Protein 1ONU (pdb70)

Solvent-accessible surface area: 1894 Å² total

Secondary structure (DSSP, 8-state):
------------

Structure (mmCIF, N/CA/C/O backbone):
data_1ONU
#
_entry.id   1ONU
#
_cell.length_a   1.000
_cell.length_b   1.000
_cell.length_c   1.000
_cell.angle_alpha   90.00
_cell.angle_beta   90.00
_cell.angle_gamma   90.00
#
_symmetry.space_group_name_H-M   'P 1'
#
loop_
_atom_site.group_PDB
_atom_site.id
_atom_site.type_symbol
_atom_site.label_atom_id
_atom_site.label_alt_id
_atom_site.label_comp_id
_atom_site.label_asym_id
_atom_site.label_entity_id
_atom_site.label_seq_id
_atom_site.pdbx_PDB_ins_code
_atom_site.Cartn_x
_atom_site.Cartn_y
_atom_site.Cartn_z
_atom_site.occupancy
_atom_site.B_iso_or_equiv
_atom_site.auth_seq_id
_atom_site.auth_comp_id
_atom_site.auth_asym_id
_atom_site.auth_atom_id
_atom_site.pdbx_PDB_model_num
ATOM 1 N N . GLY A 1 1 ? -5.415 12.373 -3.854 1.00 0.00 1 GLY A N 1
ATOM 2 C CA . GLY A 1 1 ? -4.341 11.712 -3.080 1.00 0.00 1 GLY A CA 1
ATOM 3 C C . GLY A 1 1 ? -4.911 10.949 -1.930 1.00 0.00 1 GLY A C 1
ATOM 4 O O . GLY A 1 1 ? -4.341 9.955 -1.530 1.00 0.00 1 GLY A O 1
ATOM 10 N N . GLU A 1 2 ? -6.023 11.421 -1.422 1.00 0.00 2 GLU A N 1
ATOM 11 C CA . GLU A 1 2 ? -6.707 10.759 -0.263 1.00 0.00 2 GLU A CA 1
ATOM 12 C C . GLU A 1 2 ? -7.011 9.276 -0.526 1.00 0.00 2 GLU A C 1
ATOM 13 O O . GLU A 1 2 ? -6.875 8.450 0.355 1.00 0.00 2 GLU A O 1
ATOM 59 N N . LEU A 1 5 ? -3.814 7.584 -0.319 1.00 0.00 5 LEU A N 1
ATOM 60 C CA . LEU A 1 5 ? -3.136 7.828 0.988 1.00 0.00 5 LEU A CA 1
ATOM 61 C C . LEU A 1 5 ? -3.459 6.767 2.046 1.00 0.00 5 LEU A C 1
ATOM 62 O O . LEU A 1 5 ? -2.612 5.964 2.393 1.00 0.00 5 LEU A O 1
ATOM 78 N N . GLN A 1 6 ? -4.678 6.797 2.518 1.00 0.00 6 GLN A N 1
ATOM 79 C CA . GLN A 1 6 ? -5.129 5.822 3.566 1.00 0.00 6 GLN A CA 1
ATOM 80 C C . GLN A 1 6 ? -5.827 4.641 2.907 1.00 0.00 6 GLN A C 1
ATOM 81 O O . GLN A 1 6 ? -5.631 3.499 3.271 1.00 0.00 6 GLN A O 1
ATOM 112 N N . ASN A 1 8 ? -5.323 3.490 0.075 1.00 0.00 8 ASN A N 1
ATOM 113 C CA . ASN A 1 8 ? -4.351 2.610 -0.648 1.00 0.00 8 ASN A CA 1
ATOM 114 C C . ASN A 1 8 ? -3.879 1.519 0.318 1.00 0.00 8 ASN A C 1
ATOM 115 O O . ASN A 1 8 ? -3.561 0.420 -0.090 1.00 0.00 8 ASN A O 1
ATOM 126 N N . GLN A 1 9 ? -3.850 1.867 1.581 1.00 0.00 9 GLN A N 1
ATOM 127 C CA . GLN A 1 9 ? -3.409 0.900 2.626 1.00 0.00 9 GLN A CA 1
ATOM 128 C C . GLN A 1 9 ? -4.425 -0.237 2.809 1.00 0.00 9 GLN A C 1
ATOM 129 O O . GLN A 1 9 ? -4.123 -1.224 3.449 1.00 0.00 9 GLN A O 1
ATOM 160 N N . LEU A 1 11 ? -6.441 -1.519 0.014 1.00 0.00 11 LEU A N 1
ATOM 161 C CA . LEU A 1 11 ? -6.287 -2.375 -1.200 1.00 0.00 11 LEU A CA 1
ATOM 162 C C . LEU A 1 11 ? -4.897 -3.032 -1.259 1.00 0.00 11 LEU A C 1
ATOM 163 O O . LEU A 1 11 ? -4.734 -4.038 -1.920 1.00 0.00 11 LEU A O 1
ATOM 179 N N . ILE A 1 12 ? -3.927 -2.467 -0.576 1.00 0.00 12 ILE A N 1
ATOM 180 C CA . ILE A 1 12 ? -2.560 -3.081 -0.605 1.00 0.00 12 ILE A CA 1
ATOM 181 C C . ILE A 1 12 ? -2.503 -4.218 0.434 1.00 0.00 12 ILE A C 1
ATOM 182 O O . ILE A 1 12 ? -1.611 -5.042 0.398 1.00 0.00 12 ILE A O 1
ATOM 198 N N . ARG A 1 13 ? -3.462 -4.220 1.328 1.00 0.00 13 ARG A N 1
ATOM 199 C CA . ARG A 1 13 ? -3.531 -5.268 2.393 1.00 0.00 13 ARG A CA 1
ATOM 200 C C . ARG A 1 13 ? -4.456 -6.410 1.963 1.00 0.00 13 ARG A C 1
ATOM 201 O O . ARG A 1 13 ? -4.163 -7.575 2.151 1.00 0.00 13 ARG A O 1
ATOM 239 N N . LYS A 1 15 ? -6.311 -6.308 -1.419 1.00 0.00 15 LYS A N 1
ATOM 240 C CA . LYS A 1 15 ? -6.149 -6.553 -2.892 1.00 0.00 15 LYS A CA 1
ATOM 241 C C . LYS A 1 15 ? -4.666 -6.824 -3.232 1.00 0.00 15 LYS A C 1
ATOM 242 O O . LYS A 1 15 ? -4.165 -6.414 -4.260 1.00 0.00 15 LYS A O 1
ATOM 261 N N . SER A 1 16 ? -4.013 -7.523 -2.337 1.00 0.00 16 SER A N 1
ATOM 262 C CA . SER A 1 16 ? -2.570 -7.879 -2.504 1.00 0.00 16 SER A CA 1
ATOM 263 C C . SER A 1 16 ? -2.261 -9.123 -1.661 1.00 0.00 16 SER A C 1
ATOM 264 O O . SER A 1 16 ? -1.393 -9.903 -2.007 1.00 0.00 16 SER A O 1
ATOM 272 N N . ASN A 1 17 ? -2.988 -9.258 -0.575 1.00 0.00 17 ASN A N 1
ATOM 273 C CA . ASN A 1 17 ? -2.834 -10.409 0.374 1.00 0.00 17 ASN A CA 1
ATOM 274 C C . ASN A 1 17 ? -1.445 -10.407 1.034 1.00 0.00 17 ASN A C 1
ATOM 275 O O . ASN A 1 17 ? -0.438 -10.706 0.425 1.00 0.00 17 ASN A O 1
ATOM 289 N N . GLY A 1 1 ? 1.432 11.701 0.963 1.00 0.00 1 GLY A N 2
ATOM 290 C CA . GLY A 1 1 ? 1.903 10.660 1.908 1.00 0.00 1 GLY A CA 2
ATOM 291 C C . GLY A 1 1 ? 0.899 9.560 2.018 1.00 0.00 1 GLY A C 2
ATOM 292 O O . GLY A 1 1 ? 0.158 9.318 1.086 1.00 0.00 1 GLY A O 2
ATOM 298 N N . GLU A 1 2 ? 0.889 8.910 3.156 1.00 0.00 2 GLU A N 2
ATOM 299 C CA . GLU A 1 2 ? -0.068 7.782 3.399 1.00 0.00 2 GLU A CA 2
ATOM 300 C C . GLU A 1 2 ? -1.336 8.261 4.124 1.00 0.00 2 GLU A C 2
ATOM 301 O O . GLU A 1 2 ? -2.358 7.606 4.070 1.00 0.00 2 GLU A O 2
ATOM 347 N N . LEU A 1 5 ? -3.371 8.661 1.394 1.00 0.00 5 LEU A N 2
ATOM 348 C CA . LEU A 1 5 ? -3.430 7.362 0.653 1.00 0.00 5 LEU A CA 2
ATOM 349 C C . LEU A 1 5 ? -3.786 6.230 1.630 1.00 0.00 5 LEU A C 2
ATOM 350 O O . LEU A 1 5 ? -3.457 5.081 1.406 1.00 0.00 5 LEU A O 2
ATOM 366 N N . GLN A 1 6 ? -4.453 6.599 2.694 1.00 0.00 6 GLN A N 2
ATOM 367 C CA . GLN A 1 6 ? -4.876 5.611 3.739 1.00 0.00 6 GLN A CA 2
ATOM 368 C C . GLN A 1 6 ? -5.887 4.615 3.148 1.00 0.00 6 GLN A C 2
ATOM 369 O O . GLN A 1 6 ? -6.083 3.527 3.655 1.00 0.00 6 GLN A O 2
ATOM 400 N N . ASN A 1 8 ? -5.632 3.739 -0.057 1.00 0.00 8 ASN A N 2
ATOM 401 C CA . ASN A 1 8 ? -4.738 2.910 -0.921 1.00 0.00 8 ASN A CA 2
ATOM 402 C C . ASN A 1 8 ? -4.032 1.874 -0.027 1.00 0.00 8 ASN A C 2
ATOM 403 O O . ASN A 1 8 ? -3.671 0.801 -0.472 1.00 0.00 8 ASN A O 2
ATOM 414 N N . GLN A 1 9 ? -3.870 2.251 1.218 1.00 0.00 9 GLN A N 2
ATOM 415 C CA . GLN A 1 9 ? -3.204 1.378 2.233 1.00 0.00 9 GLN A CA 2
ATOM 416 C C . GLN A 1 9 ? -4.078 0.161 2.579 1.00 0.00 9 GLN A C 2
ATOM 417 O O . GLN A 1 9 ? -3.629 -0.756 3.241 1.00 0.00 9 GLN A O 2
ATOM 448 N N . LEU A 1 11 ? -5.951 -1.244 0.012 1.00 0.00 11 LEU A N 2
ATOM 449 C CA . LEU A 1 11 ? -5.818 -2.021 -1.254 1.00 0.00 11 LEU A CA 2
ATOM 450 C C . LEU A 1 11 ? -4.647 -3.008 -1.162 1.00 0.00 11 LEU A C 2
ATOM 451 O O . LEU A 1 11 ? -4.742 -4.117 -1.654 1.00 0.00 11 LEU A O 2
ATOM 467 N N . ILE A 1 12 ? -3.583 -2.577 -0.531 1.00 0.00 12 ILE A N 2
ATOM 468 C CA . ILE A 1 12 ? -2.391 -3.473 -0.390 1.00 0.00 12 ILE A CA 2
ATOM 469 C C . ILE A 1 12 ? -2.711 -4.613 0.597 1.00 0.00 12 ILE A C 2
ATOM 470 O O . ILE A 1 12 ? -2.166 -5.695 0.486 1.00 0.00 12 ILE A O 2
ATOM 486 N N . ARG A 1 13 ? -3.590 -4.333 1.528 1.00 0.00 13 ARG A N 2
ATOM 487 C CA . ARG A 1 13 ? -3.984 -5.359 2.544 1.00 0.00 13 ARG A CA 2
ATOM 488 C C . ARG A 1 13 ? -4.900 -6.432 1.928 1.00 0.00 13 ARG A C 2
ATOM 489 O O . ARG A 1 13 ? -5.028 -7.510 2.479 1.00 0.00 13 ARG A O 2
ATOM 527 N N . LYS A 1 15 ? -4.393 -8.307 -0.356 1.00 0.00 15 LYS A N 2
ATOM 528 C CA . LYS A 1 15 ? -3.568 -9.512 -0.683 1.00 0.00 15 LYS A CA 2
ATOM 529 C C . LYS A 1 15 ? -3.706 -10.468 0.513 1.00 0.00 15 LYS A C 2
ATOM 530 O O . LYS A 1 15 ? -3.853 -11.664 0.353 1.00 0.00 15 LYS A O 2
ATOM 549 N N . SER A 1 16 ? -3.651 -9.869 1.678 1.00 0.00 16 SER A N 2
ATOM 550 C CA . SER A 1 16 ? -3.770 -10.613 2.967 1.00 0.00 16 SER A CA 2
ATOM 551 C C . SER A 1 16 ? -5.240 -10.526 3.430 1.00 0.00 16 SER A C 2
ATOM 552 O O . SER A 1 16 ? -5.531 -10.333 4.597 1.00 0.00 16 SER A O 2
ATOM 560 N N . ASN A 1 17 ? -6.125 -10.672 2.475 1.00 0.00 17 ASN A N 2
ATOM 561 C CA . ASN A 1 17 ? -7.595 -10.615 2.751 1.00 0.00 17 ASN A CA 2
ATOM 562 C C . ASN A 1 17 ? -8.329 -11.600 1.831 1.00 0.00 17 ASN A C 2
ATOM 563 O O . ASN A 1 17 ? -9.350 -12.162 2.177 1.00 0.00 17 ASN A O 2
ATOM 577 N N . GLY A 1 1 ? 0.275 12.329 0.035 1.00 0.00 1 GLY A N 3
ATOM 578 C CA . GLY A 1 1 ? 0.653 12.293 1.464 1.00 0.00 1 GLY A CA 3
ATOM 579 C C . GLY A 1 1 ? 0.303 10.961 2.030 1.00 0.00 1 GLY A C 3
ATOM 580 O O . GLY A 1 1 ? -0.620 10.332 1.552 1.00 0.00 1 GLY A O 3
ATOM 586 N N . GLU A 1 2 ? 1.034 10.545 3.035 1.00 0.00 2 GLU A N 3
ATOM 587 C CA . GLU A 1 2 ? 0.764 9.217 3.681 1.00 0.00 2 GLU A CA 3
ATOM 588 C C . GLU A 1 2 ? -0.638 9.200 4.300 1.00 0.00 2 GLU A C 3
ATOM 589 O O . GLU A 1 2 ? -1.213 8.150 4.497 1.00 0.00 2 GLU A O 3
ATOM 635 N N . LEU A 1 5 ? -2.813 8.501 1.343 1.00 0.00 5 LEU A N 3
ATOM 636 C CA . LEU A 1 5 ? -2.501 7.098 0.940 1.00 0.00 5 LEU A CA 3
ATOM 637 C C . LEU A 1 5 ? -3.213 6.068 1.834 1.00 0.00 5 LEU A C 3
ATOM 638 O O . LEU A 1 5 ? -3.239 4.893 1.525 1.00 0.00 5 LEU A O 3
ATOM 654 N N . GLN A 1 6 ? -3.773 6.543 2.920 1.00 0.00 6 GLN A N 3
ATOM 655 C CA . GLN A 1 6 ? -4.498 5.629 3.858 1.00 0.00 6 GLN A CA 3
ATOM 656 C C . GLN A 1 6 ? -5.775 5.092 3.190 1.00 0.00 6 GLN A C 3
ATOM 657 O O . GLN A 1 6 ? -6.376 4.164 3.693 1.00 0.00 6 GLN A O 3
ATOM 688 N N . ASN A 1 8 ? -5.845 3.970 0.000 1.00 0.00 8 ASN A N 3
ATOM 689 C CA . ASN A 1 8 ? -5.394 2.847 -0.882 1.00 0.00 8 ASN A CA 3
ATOM 690 C C . ASN A 1 8 ? -4.757 1.734 -0.037 1.00 0.00 8 ASN A C 3
ATOM 691 O O . ASN A 1 8 ? -4.515 0.650 -0.528 1.00 0.00 8 ASN A O 3
ATOM 702 N N . GLN A 1 9 ? -4.513 2.052 1.210 1.00 0.00 9 GLN A N 3
ATOM 703 C CA . GLN A 1 9 ? -3.893 1.095 2.174 1.00 0.00 9 GLN A CA 3
ATOM 704 C C . GLN A 1 9 ? -4.634 -0.245 2.173 1.00 0.00 9 GLN A C 3
ATOM 705 O O . GLN A 1 9 ? -4.029 -1.293 2.294 1.00 0.00 9 GLN A O 3
ATOM 736 N N . LEU A 1 11 ? -6.189 -1.716 -0.285 1.00 0.00 11 LEU A N 3
ATOM 737 C CA . LEU A 1 11 ? -5.832 -2.540 -1.480 1.00 0.00 11 LEU A CA 3
ATOM 738 C C . LEU A 1 11 ? -4.487 -3.259 -1.258 1.00 0.00 11 LEU A C 3
ATOM 739 O O . LEU A 1 11 ? -4.250 -4.308 -1.828 1.00 0.00 11 LEU A O 3
ATOM 755 N N . ILE A 1 12 ? -3.653 -2.676 -0.431 1.00 0.00 12 ILE A N 3
ATOM 756 C CA . ILE A 1 12 ? -2.315 -3.281 -0.137 1.00 0.00 12 ILE A CA 3
ATOM 757 C C . ILE A 1 12 ? -2.484 -4.502 0.777 1.00 0.00 12 ILE A C 3
ATOM 758 O O . ILE A 1 12 ? -1.937 -5.554 0.508 1.00 0.00 12 ILE A O 3
ATOM 774 N N . ARG A 1 13 ? -3.241 -4.318 1.830 1.00 0.00 13 ARG A N 3
ATOM 775 C CA . ARG A 1 13 ? -3.480 -5.438 2.797 1.00 0.00 13 ARG A CA 3
ATOM 776 C C . ARG A 1 13 ? -4.436 -6.486 2.201 1.00 0.00 13 ARG A C 3
ATOM 777 O O . ARG A 1 13 ? -4.476 -7.614 2.654 1.00 0.00 13 ARG A O 3
ATOM 815 N N . LYS A 1 15 ? -4.188 -7.896 -0.540 1.00 0.00 15 LYS A N 3
ATOM 816 C CA . LYS A 1 15 ? -3.357 -8.946 -1.199 1.00 0.00 15 LYS A CA 3
ATOM 817 C C . LYS A 1 15 ? -2.896 -9.958 -0.137 1.00 0.00 15 LYS A C 3
ATOM 818 O O . LYS A 1 15 ? -3.492 -11.009 0.003 1.00 0.00 15 LYS A O 3
ATOM 837 N N . SER A 1 16 ? -1.852 -9.603 0.577 1.00 0.00 16 SER A N 3
ATOM 838 C CA . SER A 1 16 ? -1.280 -10.479 1.653 1.00 0.00 16 SER A CA 3
ATOM 839 C C . SER A 1 16 ? -0.997 -11.919 1.165 1.00 0.00 16 SER A C 3
ATOM 840 O O . SER A 1 16 ? -0.892 -12.832 1.962 1.00 0.00 16 SER A O 3
ATOM 848 N N . ASN A 1 17 ? -0.881 -12.061 -0.135 1.00 0.00 17 ASN A N 3
ATOM 849 C CA . ASN A 1 17 ? -0.608 -13.384 -0.788 1.00 0.00 17 ASN A CA 3
ATOM 850 C C . ASN A 1 17 ? -1.664 -14.438 -0.403 1.00 0.00 17 ASN A C 3
ATOM 851 O O . ASN A 1 17 ? -2.691 -14.569 -1.037 1.00 0.00 17 ASN A O 3
ATOM 865 N N . GLY A 1 1 ? -0.213 10.953 -3.062 1.00 0.00 1 GLY A N 4
ATOM 866 C CA . GLY A 1 1 ? -0.327 11.972 -1.995 1.00 0.00 1 GLY A CA 4
ATOM 867 C C . GLY A 1 1 ? -0.481 11.316 -0.661 1.00 0.00 1 GLY A C 4
ATOM 868 O O . GLY A 1 1 ? -0.445 10.105 -0.563 1.00 0.00 1 GLY A O 4
ATOM 874 N N . GLU A 1 2 ? -0.645 12.124 0.356 1.00 0.00 2 GLU A N 4
ATOM 875 C CA . GLU A 1 2 ? -0.813 11.585 1.745 1.00 0.00 2 GLU A CA 4
ATOM 876 C C . GLU A 1 2 ? -2.305 11.469 2.095 1.00 0.00 2 GLU A C 4
ATOM 877 O O . GLU A 1 2 ? -2.676 10.892 3.099 1.00 0.00 2 GLU A O 4
ATOM 923 N N . LEU A 1 5 ? -3.586 7.952 0.888 1.00 0.00 5 LEU A N 4
ATOM 924 C CA . LEU A 1 5 ? -2.641 6.907 1.394 1.00 0.00 5 LEU A CA 4
ATOM 925 C C . LEU A 1 5 ? -3.405 5.847 2.204 1.00 0.00 5 LEU A C 4
ATOM 926 O O . LEU A 1 5 ? -3.031 4.689 2.205 1.00 0.00 5 LEU A O 4
ATOM 942 N N . GLN A 1 6 ? -4.451 6.284 2.863 1.00 0.00 6 GLN A N 4
ATOM 943 C CA . GLN A 1 6 ? -5.278 5.346 3.688 1.00 0.00 6 GLN A CA 4
ATOM 944 C C . GLN A 1 6 ? -6.077 4.427 2.752 1.00 0.00 6 GLN A C 4
ATOM 945 O O . GLN A 1 6 ? -6.126 3.228 2.941 1.00 0.00 6 GLN A O 4
ATOM 976 N N . ASN A 1 8 ? -5.380 3.644 -0.191 1.00 0.00 8 ASN A N 4
ATOM 977 C CA . ASN A 1 8 ? -4.410 2.765 -0.906 1.00 0.00 8 ASN A CA 4
ATOM 978 C C . ASN A 1 8 ? -3.866 1.681 0.021 1.00 0.00 8 ASN A C 4
ATOM 979 O O . ASN A 1 8 ? -3.611 0.579 -0.419 1.00 0.00 8 ASN A O 4
ATOM 990 N N . GLN A 1 9 ? -3.707 2.028 1.274 1.00 0.00 9 GLN A N 4
ATOM 991 C CA . GLN A 1 9 ? -3.176 1.053 2.275 1.00 0.00 9 GLN A CA 4
ATOM 992 C C . GLN A 1 9 ? -4.119 -0.142 2.411 1.00 0.00 9 GLN A C 4
ATOM 993 O O . GLN A 1 9 ? -3.690 -1.277 2.341 1.00 0.00 9 GLN A O 4
ATOM 1024 N N . LEU A 1 11 ? -6.254 -1.121 0.342 1.00 0.00 11 LEU A N 4
ATOM 1025 C CA . LEU A 1 11 ? -6.368 -1.864 -0.947 1.00 0.00 11 LEU A CA 4
ATOM 1026 C C . LEU A 1 11 ? -5.162 -2.815 -1.029 1.00 0.00 11 LEU A C 4
ATOM 1027 O O . LEU A 1 11 ? -5.302 -3.957 -1.420 1.00 0.00 11 LEU A O 4
ATOM 1043 N N . ILE A 1 12 ? -4.017 -2.304 -0.645 1.00 0.00 12 ILE A N 4
ATOM 1044 C CA . ILE A 1 12 ? -2.754 -3.107 -0.669 1.00 0.00 12 ILE A CA 4
ATOM 1045 C C . ILE A 1 12 ? -2.841 -4.210 0.401 1.00 0.00 12 ILE A C 4
ATOM 1046 O O . ILE A 1 12 ? -2.224 -5.248 0.265 1.00 0.00 12 ILE A O 4
ATOM 1062 N N . ARG A 1 13 ? -3.606 -3.941 1.427 1.00 0.00 13 ARG A N 4
ATOM 1063 C CA . ARG A 1 13 ? -3.790 -4.911 2.549 1.00 0.00 13 ARG A CA 4
ATOM 1064 C C . ARG A 1 13 ? -4.527 -6.170 2.069 1.00 0.00 13 ARG A C 4
ATOM 1065 O O . ARG A 1 13 ? -4.208 -7.268 2.480 1.00 0.00 13 ARG A O 4
ATOM 1103 N N . LYS A 1 15 ? -5.214 -7.157 -1.491 1.00 0.00 15 LYS A N 4
ATOM 1104 C CA . LYS A 1 15 ? -4.477 -7.798 -2.628 1.00 0.00 15 LYS A CA 4
ATOM 1105 C C . LYS A 1 15 ? -2.994 -8.071 -2.310 1.00 0.00 15 LYS A C 4
ATOM 1106 O O . LYS A 1 15 ? -2.304 -8.660 -3.119 1.00 0.00 15 LYS A O 4
ATOM 1125 N N . SER A 1 16 ? -2.564 -7.636 -1.148 1.00 0.00 16 SER A N 4
ATOM 1126 C CA . SER A 1 16 ? -1.144 -7.828 -0.703 1.00 0.00 16 SER A CA 4
ATOM 1127 C C . SER A 1 16 ? -0.158 -7.238 -1.734 1.00 0.00 16 SER A C 4
ATOM 1128 O O . SER A 1 16 ? 0.109 -6.052 -1.703 1.00 0.00 16 SER A O 4
ATOM 1136 N N . ASN A 1 17 ? 0.345 -8.071 -2.614 1.00 0.00 17 ASN A N 4
ATOM 1137 C CA . ASN A 1 17 ? 1.310 -7.612 -3.661 1.00 0.00 17 ASN A CA 4
ATOM 1138 C C . ASN A 1 17 ? 0.557 -7.012 -4.856 1.00 0.00 17 ASN A C 4
ATOM 1139 O O . ASN A 1 17 ? 0.905 -5.971 -5.375 1.00 0.00 17 ASN A O 4
ATOM 1153 N N . GLY A 1 1 ? 2.397 8.232 -2.988 1.00 0.00 1 GLY A N 5
ATOM 1154 C CA . GLY A 1 1 ? 2.912 8.837 -1.737 1.00 0.00 1 GLY A CA 5
ATOM 1155 C C . GLY A 1 1 ? 2.260 8.199 -0.552 1.00 0.00 1 GLY A C 5
ATOM 1156 O O . GLY A 1 1 ? 1.260 7.523 -0.691 1.00 0.00 1 GLY A O 5
ATOM 1162 N N . GLU A 1 2 ? 2.835 8.427 0.603 1.00 0.00 2 GLU A N 5
ATOM 1163 C CA . GLU A 1 2 ? 2.278 7.845 1.865 1.00 0.00 2 GLU A CA 5
ATOM 1164 C C . GLU A 1 2 ? 1.094 8.665 2.404 1.00 0.00 2 GLU A C 5
ATOM 1165 O O . GLU A 1 2 ? 0.253 8.154 3.118 1.00 0.00 2 GLU A O 5
ATOM 1211 N N . LEU A 1 5 ? -1.801 7.149 1.008 1.00 0.00 5 LEU A N 5
ATOM 1212 C CA . LEU A 1 5 ? -1.847 5.659 1.143 1.00 0.00 5 LEU A CA 5
ATOM 1213 C C . LEU A 1 5 ? -3.044 5.204 1.977 1.00 0.00 5 LEU A C 5
ATOM 1214 O O . LEU A 1 5 ? -3.451 4.070 1.859 1.00 0.00 5 LEU A O 5
ATOM 1230 N N . GLN A 1 6 ? -3.568 6.091 2.787 1.00 0.00 6 GLN A N 5
ATOM 1231 C CA . GLN A 1 6 ? -4.742 5.750 3.657 1.00 0.00 6 GLN A CA 5
ATOM 1232 C C . GLN A 1 6 ? -5.894 5.105 2.879 1.00 0.00 6 GLN A C 5
ATOM 1233 O O . GLN A 1 6 ? -6.403 4.072 3.272 1.00 0.00 6 GLN A O 5
ATOM 1264 N N . ASN A 1 8 ? -5.625 3.897 -0.064 1.00 0.00 8 ASN A N 5
ATOM 1265 C CA . ASN A 1 8 ? -5.019 2.735 -0.789 1.00 0.00 8 ASN A CA 5
ATOM 1266 C C . ASN A 1 8 ? -4.538 1.668 0.211 1.00 0.00 8 ASN A C 5
ATOM 1267 O O . ASN A 1 8 ? -4.022 0.643 -0.190 1.00 0.00 8 ASN A O 5
ATOM 1278 N N . GLN A 1 9 ? -4.721 1.931 1.481 1.00 0.00 9 GLN A N 5
ATOM 1279 C CA . GLN A 1 9 ? -4.285 0.959 2.523 1.00 0.00 9 GLN A CA 5
ATOM 1280 C C . GLN A 1 9 ? -5.120 -0.315 2.523 1.00 0.00 9 GLN A C 5
ATOM 1281 O O . GLN A 1 9 ? -4.600 -1.389 2.742 1.00 0.00 9 GLN A O 5
ATOM 1312 N N . LEU A 1 11 ? -6.871 -1.668 -0.092 1.00 0.00 11 LEU A N 5
ATOM 1313 C CA . LEU A 1 11 ? -6.566 -2.455 -1.324 1.00 0.00 11 LEU A CA 5
ATOM 1314 C C . LEU A 1 11 ? -5.119 -2.971 -1.364 1.00 0.00 11 LEU A C 5
ATOM 1315 O O . LEU A 1 11 ? -4.860 -3.931 -2.062 1.00 0.00 11 LEU A O 5
ATOM 1331 N N . ILE A 1 12 ? -4.215 -2.354 -0.635 1.00 0.00 12 ILE A N 5
ATOM 1332 C CA . ILE A 1 12 ? -2.796 -2.842 -0.661 1.00 0.00 12 ILE A CA 5
ATOM 1333 C C . ILE A 1 12 ? -2.544 -3.894 0.426 1.00 0.00 12 ILE A C 5
ATOM 1334 O O . ILE A 1 12 ? -1.717 -4.768 0.242 1.00 0.00 12 ILE A O 5
ATOM 1350 N N . ARG A 1 13 ? -3.258 -3.788 1.522 1.00 0.00 13 ARG A N 5
ATOM 1351 C CA . ARG A 1 13 ? -3.062 -4.783 2.625 1.00 0.00 13 ARG A CA 5
ATOM 1352 C C . ARG A 1 13 ? -3.811 -6.068 2.241 1.00 0.00 13 ARG A C 5
ATOM 1353 O O . ARG A 1 13 ? -3.389 -7.156 2.584 1.00 0.00 13 ARG A O 5
ATOM 1391 N N . LYS A 1 15 ? -4.729 -6.876 -1.115 1.00 0.00 15 LYS A N 5
ATOM 1392 C CA . LYS A 1 15 ? -4.168 -7.409 -2.401 1.00 0.00 15 LYS A CA 5
ATOM 1393 C C . LYS A 1 15 ? -2.653 -7.657 -2.286 1.00 0.00 15 LYS A C 5
ATOM 1394 O O . LYS A 1 15 ? -1.894 -7.371 -3.193 1.00 0.00 15 LYS A O 5
ATOM 1413 N N . SER A 1 16 ? -2.262 -8.192 -1.157 1.00 0.00 16 SER A N 5
ATOM 1414 C CA . SER A 1 16 ? -0.819 -8.493 -0.902 1.00 0.00 16 SER A CA 5
ATOM 1415 C C . SER A 1 16 ? -0.543 -9.982 -1.170 1.00 0.00 16 SER A C 5
ATOM 1416 O O . SER A 1 16 ? -0.127 -10.714 -0.292 1.00 0.00 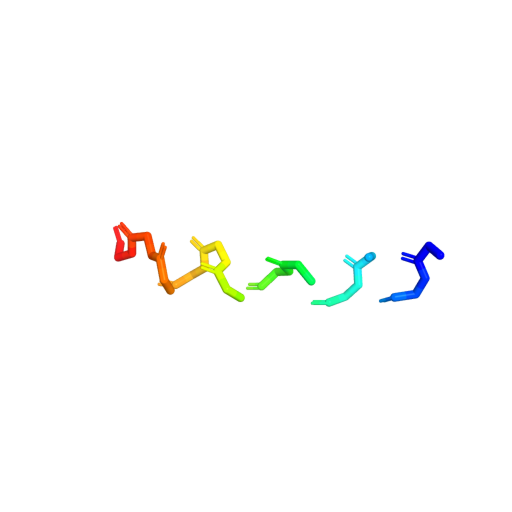16 SER A O 5
ATOM 1424 N N . ASN A 1 17 ? -0.789 -10.382 -2.397 1.00 0.00 17 ASN A N 5
ATOM 1425 C CA . ASN A 1 17 ? -0.572 -11.804 -2.823 1.00 0.00 17 ASN A CA 5
ATOM 1426 C C . ASN A 1 17 ? -1.292 -12.784 -1.872 1.00 0.00 17 ASN A C 5
ATOM 1427 O O . ASN A 1 17 ? -0.792 -13.831 -1.514 1.00 0.00 17 ASN A O 5
ATOM 1441 N N . GLY A 1 1 ? -2.195 10.171 -4.367 1.00 0.00 1 GLY A N 6
ATOM 1442 C CA . GLY A 1 1 ? -1.436 11.186 -3.600 1.00 0.00 1 GLY A CA 6
ATOM 1443 C C . GLY A 1 1 ? -1.397 10.829 -2.149 1.00 0.00 1 GLY A C 6
ATOM 1444 O O . GLY A 1 1 ? -1.642 9.692 -1.794 1.00 0.00 1 GLY A O 6
ATOM 1450 N N . GLU A 1 2 ? -1.089 11.809 -1.332 1.00 0.00 2 GLU A N 6
ATOM 1451 C CA . GLU A 1 2 ? -1.015 11.588 0.152 1.00 0.00 2 GLU A CA 6
ATOM 1452 C C . GLU A 1 2 ? -2.387 11.142 0.669 1.00 0.00 2 GLU A C 6
ATOM 1453 O O . GLU A 1 2 ? -2.494 10.363 1.596 1.00 0.00 2 GLU A O 6
ATOM 1499 N N . LEU A 1 5 ? -2.925 7.686 -0.315 1.00 0.00 5 LEU A N 6
ATOM 1500 C CA . LEU A 1 5 ? -1.903 6.842 0.375 1.00 0.00 5 LEU A CA 6
ATOM 1501 C C . LEU A 1 5 ? -2.542 6.154 1.593 1.00 0.00 5 LEU A C 6
ATOM 1502 O O . LEU A 1 5 ? -2.092 5.110 2.027 1.00 0.00 5 LEU A O 6
ATOM 1518 N N . GLN A 1 6 ? -3.578 6.777 2.098 1.00 0.00 6 GLN A N 6
ATOM 1519 C CA . GLN A 1 6 ? -4.316 6.237 3.280 1.00 0.00 6 GLN A CA 6
ATOM 1520 C C . GLN A 1 6 ? -5.518 5.420 2.784 1.00 0.00 6 GLN A C 6
ATOM 1521 O O . GLN A 1 6 ? -5.892 4.438 3.391 1.00 0.00 6 GLN A O 6
ATOM 1552 N N . ASN A 1 8 ? -5.638 3.700 0.076 1.00 0.00 8 ASN A N 6
ATOM 1553 C CA . ASN A 1 8 ? -5.158 2.423 -0.535 1.00 0.00 8 ASN A CA 6
ATOM 1554 C C . ASN A 1 8 ? -4.679 1.458 0.556 1.00 0.00 8 ASN A C 6
ATOM 1555 O O . ASN A 1 8 ? -4.413 0.308 0.278 1.00 0.00 8 ASN A O 6
ATOM 1566 N N . GLN A 1 9 ? -4.581 1.950 1.766 1.00 0.00 9 GLN A N 6
ATOM 1567 C CA . GLN A 1 9 ? -4.123 1.089 2.902 1.00 0.00 9 GLN A CA 6
ATOM 1568 C C . GLN A 1 9 ? -5.095 -0.084 3.129 1.00 0.00 9 GLN A C 6
ATOM 1569 O O . GLN A 1 9 ? -4.818 -0.992 3.889 1.00 0.00 9 GLN A O 6
ATOM 1600 N N . LEU A 1 11 ? -6.887 -1.539 0.222 1.00 0.00 11 LEU A N 6
ATOM 1601 C CA . LEU A 1 11 ? -6.676 -2.438 -0.952 1.00 0.00 11 LEU A CA 6
ATOM 1602 C C . LEU A 1 11 ? -5.271 -3.048 -0.906 1.00 0.00 11 LEU A C 6
ATOM 1603 O O . LEU A 1 11 ? -5.019 -4.036 -1.572 1.00 0.00 11 LEU A O 6
ATOM 1619 N N . ILE A 1 12 ? -4.398 -2.451 -0.123 1.00 0.00 12 ILE A N 6
ATOM 1620 C CA . ILE A 1 12 ? -3.010 -2.987 -0.021 1.00 0.00 12 ILE A CA 6
ATOM 1621 C C . ILE A 1 12 ? -3.055 -4.268 0.820 1.00 0.00 12 ILE A C 6
ATOM 1622 O O . ILE A 1 12 ? -2.174 -5.093 0.698 1.00 0.00 12 ILE A O 6
ATOM 1638 N N . ARG A 1 13 ? -4.074 -4.390 1.648 1.00 0.00 13 ARG A N 6
ATOM 1639 C CA . ARG A 1 13 ? -4.208 -5.612 2.507 1.00 0.00 13 ARG A CA 6
ATOM 1640 C C . ARG A 1 13 ? -4.249 -6.832 1.574 1.00 0.00 13 ARG A C 6
ATOM 1641 O O . ARG A 1 13 ? -3.512 -7.782 1.748 1.00 0.00 13 ARG A O 6
ATOM 1679 N N . LYS A 1 15 ? -3.377 -6.965 -1.510 1.00 0.00 15 LYS A N 6
ATOM 1680 C CA . LYS A 1 15 ? -2.072 -7.016 -2.240 1.00 0.00 15 LYS A CA 6
ATOM 1681 C C . LYS A 1 15 ? -0.940 -7.473 -1.299 1.00 0.00 15 LYS A C 6
ATOM 1682 O O . LYS A 1 15 ? 0.140 -7.811 -1.745 1.00 0.00 15 LYS A O 6
ATOM 1701 N N . SER A 1 16 ? -1.248 -7.458 -0.024 1.00 0.00 16 SER A N 6
ATOM 1702 C CA . SER A 1 16 ? -0.305 -7.859 1.063 1.00 0.00 16 SER A CA 6
ATOM 1703 C C . SER A 1 16 ? 1.056 -7.138 0.971 1.00 0.00 16 SER A C 6
ATOM 1704 O O . SER A 1 16 ? 1.180 -6.029 1.455 1.00 0.00 16 SER A O 6
ATOM 1712 N N . ASN A 1 17 ? 2.027 -7.770 0.361 1.00 0.00 17 ASN A N 6
ATOM 1713 C CA . ASN A 1 17 ? 3.387 -7.162 0.220 1.00 0.00 17 ASN A CA 6
ATOM 1714 C C . ASN A 1 17 ? 3.420 -6.161 -0.944 1.00 0.00 17 ASN A C 6
ATOM 1715 O O . ASN A 1 17 ? 3.999 -5.097 -0.858 1.00 0.00 17 ASN A O 6
ATOM 1729 N N . GLY A 1 1 ? -0.157 10.385 -5.789 1.00 0.00 1 GLY A N 7
ATOM 1730 C CA . GLY A 1 1 ? -1.425 10.318 -5.030 1.00 0.00 1 GLY A CA 7
ATOM 1731 C C . GLY A 1 1 ? -1.173 9.816 -3.648 1.00 0.00 1 GLY A C 7
ATOM 1732 O O . GLY A 1 1 ? -2.012 9.139 -3.084 1.00 0.00 1 GLY A O 7
ATOM 1738 N N . GLU A 1 2 ? -0.023 10.161 -3.128 1.00 0.00 2 GLU A N 7
ATOM 1739 C CA . GLU A 1 2 ? 0.373 9.734 -1.749 1.00 0.00 2 GLU A CA 7
ATOM 1740 C C . GLU A 1 2 ? -0.586 10.303 -0.685 1.00 0.00 2 GLU A C 7
ATOM 1741 O O . GLU A 1 2 ? -0.629 9.836 0.435 1.00 0.00 2 GLU A O 7
ATOM 1787 N N . LEU A 1 5 ? -2.955 7.742 -0.192 1.00 0.00 5 LEU A N 7
ATOM 1788 C CA . LEU A 1 5 ? -2.337 6.421 0.169 1.00 0.00 5 LEU A CA 7
ATOM 1789 C C . LEU A 1 5 ? -3.082 5.828 1.376 1.00 0.00 5 LEU A C 7
ATOM 1790 O O . LEU A 1 5 ? -3.084 4.629 1.579 1.00 0.00 5 LEU A O 7
ATOM 1806 N N . GLN A 1 6 ? -3.691 6.707 2.137 1.00 0.00 6 GLN A N 7
ATOM 1807 C CA . GLN A 1 6 ? -4.467 6.292 3.348 1.00 0.00 6 GLN A CA 7
ATOM 1808 C C . GLN A 1 6 ? -5.715 5.519 2.886 1.00 0.00 6 GLN A C 7
ATOM 1809 O O . GLN A 1 6 ? -6.125 4.554 3.501 1.00 0.00 6 GLN A O 7
ATOM 1840 N N . ASN A 1 8 ? -5.855 3.988 0.098 1.00 0.00 8 ASN A N 7
ATOM 1841 C CA . ASN A 1 8 ? -5.319 2.770 -0.585 1.00 0.00 8 ASN A CA 7
ATOM 1842 C C . ASN A 1 8 ? -4.603 1.819 0.396 1.00 0.00 8 ASN A C 7
ATOM 1843 O O . ASN A 1 8 ? -4.191 0.742 0.010 1.00 0.00 8 ASN A O 7
ATOM 1854 N N . GLN A 1 9 ? -4.469 2.231 1.632 1.00 0.00 9 GLN A N 7
ATOM 1855 C CA . GLN A 1 9 ? -3.784 1.368 2.649 1.00 0.00 9 GLN A CA 7
ATOM 1856 C C . GLN A 1 9 ? -4.609 0.113 2.978 1.00 0.00 9 GLN A C 7
ATOM 1857 O O . GLN A 1 9 ? -4.123 -0.772 3.655 1.00 0.00 9 GLN A O 7
ATOM 1888 N N . LEU A 1 11 ? -6.313 -1.434 0.394 1.00 0.00 11 LEU A N 7
ATOM 1889 C CA . LEU A 1 11 ? -6.128 -2.216 -0.861 1.00 0.00 11 LEU A CA 7
ATOM 1890 C C . LEU A 1 11 ? -4.917 -3.140 -0.741 1.00 0.00 11 LEU A C 7
ATOM 1891 O O . LEU A 1 11 ? -4.946 -4.239 -1.261 1.00 0.00 11 LEU A O 7
ATOM 1907 N N . ILE A 1 12 ? -3.900 -2.666 -0.060 1.00 0.00 12 ILE A N 7
ATOM 1908 C CA . ILE A 1 12 ? -2.666 -3.494 0.113 1.00 0.00 12 ILE A CA 7
ATOM 1909 C C . ILE A 1 12 ? -2.937 -4.751 0.956 1.00 0.00 12 ILE A C 7
ATOM 1910 O O . ILE A 1 12 ? -2.235 -5.730 0.811 1.00 0.00 12 ILE A O 7
ATOM 1926 N N . ARG A 1 13 ? -3.935 -4.699 1.808 1.00 0.00 13 ARG A N 7
ATOM 1927 C CA . ARG A 1 13 ? -4.278 -5.883 2.667 1.00 0.00 13 ARG A CA 7
ATOM 1928 C C . ARG A 1 13 ? -4.612 -7.063 1.739 1.00 0.00 13 ARG A C 7
ATOM 1929 O O . ARG A 1 13 ? -4.403 -8.217 2.063 1.00 0.00 13 ARG A O 7
ATOM 1967 N N . LYS A 1 15 ? -3.631 -6.775 -1.667 1.00 0.00 15 LYS A N 7
ATOM 1968 C CA . LYS A 1 15 ? -2.459 -6.812 -2.599 1.00 0.00 15 LYS A CA 7
ATOM 1969 C C . LYS A 1 15 ? -1.176 -6.875 -1.747 1.00 0.00 15 LYS A C 7
ATOM 1970 O O . LYS A 1 15 ? -0.195 -6.210 -2.020 1.00 0.00 15 LYS A O 7
ATOM 1989 N N . SER A 1 16 ? -1.242 -7.697 -0.725 1.00 0.00 16 SER A N 7
ATOM 1990 C CA . SER A 1 16 ? -0.083 -7.873 0.203 1.00 0.00 16 SER A CA 7
ATOM 1991 C C . SER A 1 16 ? 0.876 -8.935 -0.347 1.00 0.00 16 SER A C 7
ATOM 1992 O O . SER A 1 16 ? 0.591 -10.116 -0.322 1.00 0.00 16 SER A O 7
ATOM 2000 N N . ASN A 1 17 ? 1.992 -8.460 -0.834 1.00 0.00 17 ASN A N 7
ATOM 2001 C CA . ASN A 1 17 ? 3.037 -9.364 -1.409 1.00 0.00 17 ASN A CA 7
ATOM 2002 C C . ASN A 1 17 ? 3.674 -10.225 -0.306 1.00 0.00 17 ASN A C 7
ATOM 2003 O O . ASN A 1 17 ? 3.709 -9.860 0.854 1.00 0.00 17 ASN A O 7
ATOM 2017 N N . GLY A 1 1 ? -2.769 13.983 -1.263 1.00 0.00 1 GLY A N 8
ATOM 2018 C CA . GLY A 1 1 ? -1.955 13.800 -0.045 1.00 0.00 1 GLY A CA 8
ATOM 2019 C C . GLY A 1 1 ? -2.314 12.548 0.693 1.00 0.00 1 GLY A C 8
ATOM 2020 O O . GLY A 1 1 ? -2.881 11.631 0.129 1.00 0.00 1 GLY A O 8
ATOM 2026 N N . GLU A 1 2 ? -1.965 12.548 1.953 1.00 0.00 2 GLU A N 8
ATOM 2027 C CA . GLU A 1 2 ? -2.225 11.391 2.871 1.00 0.00 2 GLU A CA 8
ATOM 2028 C C . GLU A 1 2 ? -3.678 10.888 2.969 1.00 0.00 2 GLU A C 8
ATOM 2029 O O . GLU A 1 2 ? -3.895 9.729 3.267 1.00 0.00 2 GLU A O 8
ATOM 2075 N N . LEU A 1 5 ? -3.776 8.200 0.680 1.00 0.00 5 LEU A N 8
ATOM 2076 C CA . LEU A 1 5 ? -2.819 7.102 1.020 1.00 0.00 5 LEU A CA 8
ATOM 2077 C C . LEU A 1 5 ? -3.515 6.057 1.899 1.00 0.00 5 LEU A C 8
ATOM 2078 O O . LEU A 1 5 ? -3.346 4.873 1.689 1.00 0.00 5 LEU A O 8
ATOM 2094 N N . GLN A 1 6 ? -4.278 6.538 2.849 1.00 0.00 6 GLN A N 8
ATOM 2095 C CA . GLN A 1 6 ? -5.022 5.639 3.789 1.00 0.00 6 GLN A CA 8
ATOM 2096 C C . GLN A 1 6 ? -5.963 4.703 3.023 1.00 0.00 6 GLN A C 8
ATOM 2097 O O . GLN A 1 6 ? -5.992 3.509 3.257 1.00 0.00 6 GLN A O 8
ATOM 2128 N N . ASN A 1 8 ? -5.806 3.895 -0.087 1.00 0.00 8 ASN A N 8
ATOM 2129 C CA . ASN A 1 8 ? -4.972 2.990 -0.944 1.00 0.00 8 ASN A CA 8
ATOM 2130 C C . ASN A 1 8 ? -4.185 1.970 -0.102 1.00 0.00 8 ASN A C 8
ATOM 2131 O O . ASN A 1 8 ? -3.747 0.957 -0.612 1.00 0.00 8 ASN A O 8
ATOM 2142 N N . GLN A 1 9 ? -4.032 2.271 1.162 1.00 0.00 9 GLN A N 8
ATOM 2143 C CA . GLN A 1 9 ? -3.286 1.366 2.093 1.00 0.00 9 GLN A CA 8
ATOM 2144 C C . GLN A 1 9 ? -4.052 0.060 2.282 1.00 0.00 9 GLN A C 8
ATOM 2145 O O . GLN A 1 9 ? -3.468 -0.992 2.461 1.00 0.00 9 GLN A O 8
ATOM 2176 N N . LEU A 1 11 ? -5.849 -1.399 0.058 1.00 0.00 11 LEU A N 8
ATOM 2177 C CA . LEU A 1 11 ? -5.702 -2.230 -1.175 1.00 0.00 11 LEU A CA 8
ATOM 2178 C C . LEU A 1 11 ? -4.510 -3.180 -1.009 1.00 0.00 11 LEU A C 8
ATOM 2179 O O . LEU A 1 11 ? -4.533 -4.285 -1.515 1.00 0.00 11 LEU A O 8
ATOM 2195 N N . ILE A 1 12 ? -3.507 -2.715 -0.302 1.00 0.00 12 ILE A N 8
ATOM 2196 C CA . ILE A 1 12 ? -2.289 -3.555 -0.069 1.00 0.00 12 ILE A CA 8
ATOM 2197 C C . ILE A 1 12 ? -2.691 -4.753 0.805 1.00 0.00 12 ILE A C 8
ATOM 2198 O O . ILE A 1 12 ? -2.347 -5.884 0.518 1.00 0.00 12 ILE A O 8
ATOM 2214 N N . ARG A 1 13 ? -3.421 -4.438 1.845 1.00 0.00 13 ARG A N 8
ATOM 2215 C CA . ARG A 1 13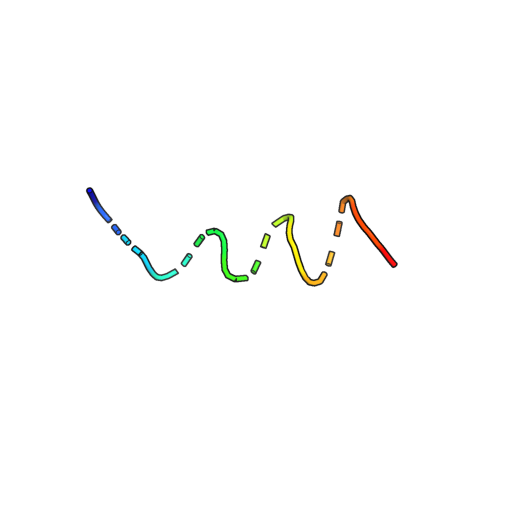 ? -3.907 -5.474 2.811 1.00 0.00 13 ARG A CA 8
ATOM 2216 C C . ARG A 1 13 ? -4.817 -6.484 2.099 1.00 0.00 13 ARG A C 8
ATOM 2217 O O . ARG A 1 13 ? -4.810 -7.659 2.408 1.00 0.00 13 ARG A O 8
ATOM 2255 N N . LYS A 1 15 ? -4.673 -7.176 -1.139 1.00 0.00 15 LYS A N 8
ATOM 2256 C CA . LYS A 1 15 ? -3.838 -7.934 -2.123 1.00 0.00 15 LYS A CA 8
ATOM 2257 C C . LYS A 1 15 ? -2.815 -8.846 -1.422 1.00 0.00 15 LYS A C 8
ATOM 2258 O O . LYS A 1 15 ? -1.934 -9.385 -2.066 1.00 0.00 15 LYS A O 8
ATOM 2277 N N . SER A 1 16 ? -2.960 -8.992 -0.128 1.00 0.00 16 SER A N 8
ATOM 2278 C CA . SER A 1 16 ? -2.028 -9.856 0.660 1.00 0.00 16 SER A CA 8
ATOM 2279 C C . SER A 1 16 ? -2.399 -11.337 0.435 1.00 0.00 16 SER A C 8
ATOM 2280 O O . SER A 1 16 ? -3.073 -11.947 1.244 1.00 0.00 16 SER A O 8
ATOM 2288 N N . ASN A 1 17 ? -1.934 -11.856 -0.677 1.00 0.00 17 ASN A N 8
ATOM 2289 C CA . ASN A 1 17 ? -2.183 -13.280 -1.081 1.00 0.00 17 ASN A CA 8
ATOM 2290 C C . ASN A 1 17 ? -3.684 -13.620 -1.104 1.00 0.00 17 ASN A C 8
ATOM 2291 O O . ASN A 1 17 ? -4.265 -14.056 -0.130 1.00 0.00 17 ASN A O 8
ATOM 2305 N N . GLY A 1 1 ? -2.455 15.730 2.841 1.00 0.00 1 GLY A N 9
ATOM 2306 C CA . GLY A 1 1 ? -2.237 14.660 1.837 1.00 0.00 1 GLY A CA 9
ATOM 2307 C C . GLY A 1 1 ? -2.402 13.330 2.494 1.00 0.00 1 GLY A C 9
ATOM 2308 O O . GLY A 1 1 ? -1.644 12.420 2.224 1.00 0.00 1 GLY A O 9
ATOM 2314 N N . GLU A 1 2 ? -3.381 13.250 3.358 1.00 0.00 2 GLU A N 9
ATOM 2315 C CA . GLU A 1 2 ? -3.677 11.984 4.095 1.00 0.00 2 GLU A CA 9
ATOM 2316 C C . GLU A 1 2 ? -4.789 11.143 3.432 1.00 0.00 2 GLU A C 9
ATOM 2317 O O . GLU A 1 2 ? -4.993 10.000 3.797 1.00 0.00 2 GLU A O 9
ATOM 2363 N N . LEU A 1 5 ? -3.642 8.389 1.003 1.00 0.00 5 LEU A N 9
ATOM 2364 C CA . LEU A 1 5 ? -2.773 7.530 1.863 1.00 0.00 5 LEU A CA 9
ATOM 2365 C C . LEU A 1 5 ? -3.492 6.343 2.542 1.00 0.00 5 LEU A C 9
ATOM 2366 O O . LEU A 1 5 ? -2.865 5.336 2.808 1.00 0.00 5 LEU A O 9
ATOM 2382 N N . GLN A 1 6 ? -4.772 6.464 2.795 1.00 0.00 6 GLN A N 9
ATOM 2383 C CA . GLN A 1 6 ? -5.512 5.346 3.472 1.00 0.00 6 GLN A CA 9
ATOM 2384 C C . GLN A 1 6 ? -6.027 4.250 2.543 1.00 0.00 6 GLN A C 9
ATOM 2385 O O . GLN A 1 6 ? -5.563 3.129 2.597 1.00 0.00 6 GLN A O 9
ATOM 2416 N N . ASN A 1 8 ? -5.386 3.300 -0.095 1.00 0.00 8 ASN A N 9
ATOM 2417 C CA . ASN A 1 8 ? -4.296 2.584 -0.812 1.00 0.00 8 ASN A CA 9
ATOM 2418 C C . ASN A 1 8 ? -3.803 1.489 0.121 1.00 0.00 8 ASN A C 9
ATOM 2419 O O . ASN A 1 8 ? -3.711 0.343 -0.265 1.00 0.00 8 ASN A O 9
ATOM 2430 N N . GLN A 1 9 ? -3.501 1.879 1.333 1.00 0.00 9 GLN A N 9
ATOM 2431 C CA . GLN A 1 9 ? -3.007 0.890 2.341 1.00 0.00 9 GLN A CA 9
ATOM 2432 C C . GLN A 1 9 ? -4.050 -0.208 2.543 1.00 0.00 9 GLN A C 9
ATOM 2433 O O . GLN A 1 9 ? -3.717 -1.300 2.956 1.00 0.00 9 GLN A O 9
ATOM 2464 N N . LEU A 1 11 ? -6.514 -1.259 0.031 1.00 0.00 11 LEU A N 9
ATOM 2465 C CA . LEU A 1 11 ? -6.513 -2.094 -1.205 1.00 0.00 11 LEU A CA 9
ATOM 2466 C C . LEU A 1 11 ? -5.194 -2.862 -1.364 1.00 0.00 11 LEU A C 9
ATOM 2467 O O . LEU A 1 11 ? -5.144 -3.826 -2.099 1.00 0.00 11 LEU A O 9
ATOM 2483 N N . ILE A 1 12 ? -4.169 -2.419 -0.671 1.00 0.00 12 ILE A N 9
ATOM 2484 C CA . ILE A 1 12 ? -2.842 -3.108 -0.760 1.00 0.00 12 ILE A CA 9
ATOM 2485 C C . ILE A 1 12 ? -2.797 -4.249 0.264 1.00 0.00 12 ILE A C 9
ATOM 2486 O O . ILE A 1 12 ? -2.392 -5.351 -0.051 1.00 0.00 12 ILE A O 9
ATOM 2502 N N . ARG A 1 13 ? -3.218 -3.945 1.465 1.00 0.00 13 ARG A N 9
ATOM 2503 C CA . ARG A 1 13 ? -3.222 -4.967 2.559 1.00 0.00 13 ARG A CA 9
ATOM 2504 C C . ARG A 1 13 ? -4.228 -6.088 2.262 1.00 0.00 13 ARG A C 9
ATOM 2505 O O . ARG A 1 13 ? -3.990 -7.236 2.586 1.00 0.00 13 ARG A O 9
ATOM 2543 N N . LYS A 1 15 ? -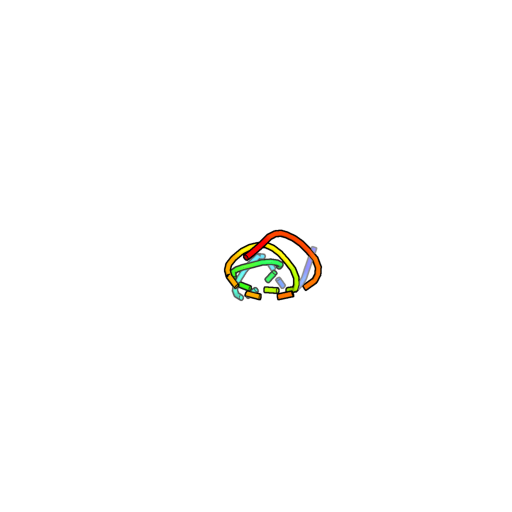5.000 -7.084 -0.655 1.00 0.00 15 LYS A N 9
ATOM 2544 C CA . LYS A 1 15 ? -4.613 -7.727 -1.955 1.00 0.00 15 LYS A CA 9
ATOM 2545 C C . LYS A 1 15 ? -3.726 -8.971 -1.771 1.00 0.00 15 LYS A C 9
ATOM 2546 O O . LYS A 1 15 ? -3.219 -9.498 -2.744 1.00 0.00 15 LYS A O 9
ATOM 2565 N N . SER A 1 16 ? -3.561 -9.407 -0.546 1.00 0.00 16 SER A N 9
ATOM 2566 C CA . SER A 1 16 ? -2.715 -10.611 -0.264 1.00 0.00 16 SER A CA 9
ATOM 2567 C C . SER A 1 16 ? -3.161 -11.808 -1.127 1.00 0.00 16 SER A C 9
ATOM 2568 O O . SER A 1 16 ? -4.264 -12.299 -0.984 1.00 0.00 16 SER A O 9
ATOM 2576 N N . ASN A 1 17 ? -2.272 -12.223 -1.997 1.00 0.00 17 ASN A N 9
ATOM 2577 C CA . ASN A 1 17 ? -2.532 -13.373 -2.923 1.00 0.00 17 ASN A CA 9
ATOM 2578 C C . ASN A 1 17 ? -3.789 -13.119 -3.776 1.00 0.00 17 ASN A C 9
ATOM 2579 O O . ASN A 1 17 ? -4.675 -13.944 -3.892 1.00 0.00 17 ASN A O 9
ATOM 2593 N N . GLY A 1 1 ? 3.253 7.703 -3.321 1.00 0.00 1 GLY A N 10
ATOM 2594 C CA . GLY A 1 1 ? 2.017 6.930 -3.060 1.00 0.00 1 GLY A CA 10
ATOM 2595 C C . GLY A 1 1 ? 1.394 7.337 -1.764 1.00 0.00 1 GLY A C 10
ATOM 2596 O O . GLY A 1 1 ? 0.559 6.624 -1.247 1.00 0.00 1 GLY A O 10
ATOM 2602 N N . GLU A 1 2 ? 1.804 8.472 -1.256 1.00 0.00 2 GLU A N 10
ATOM 2603 C CA . GLU A 1 2 ? 1.262 8.994 0.038 1.00 0.00 2 GLU A CA 10
ATOM 2604 C C . GLU A 1 2 ? -0.227 9.355 -0.091 1.00 0.00 2 GLU A C 10
ATOM 2605 O O . GLU A 1 2 ? -1.012 9.084 0.797 1.00 0.00 2 GLU A O 10
ATOM 2651 N N . LEU A 1 5 ? -1.903 6.125 -0.110 1.00 0.00 5 LEU A N 10
ATOM 2652 C CA . LEU A 1 5 ? -1.474 5.194 0.985 1.00 0.00 5 LEU A CA 10
ATOM 2653 C C . LEU A 1 5 ? -2.533 5.035 2.082 1.00 0.00 5 LEU A C 10
ATOM 2654 O O . LEU A 1 5 ? -2.516 4.053 2.796 1.00 0.00 5 LEU A O 10
ATOM 2670 N N . GLN A 1 6 ? -3.412 6.002 2.176 1.00 0.00 6 GLN A N 10
ATOM 2671 C CA . GLN A 1 6 ? -4.491 5.956 3.214 1.00 0.00 6 GLN A CA 10
ATOM 2672 C C . GLN A 1 6 ? -5.792 5.355 2.670 1.00 0.00 6 GLN A C 10
ATOM 2673 O O . GLN A 1 6 ? -6.276 4.362 3.172 1.00 0.00 6 GLN A O 10
ATOM 2704 N N . ASN A 1 8 ? -6.247 3.876 -0.122 1.00 0.00 8 ASN A N 10
ATOM 2705 C CA . ASN A 1 8 ? -5.929 2.564 -0.759 1.00 0.00 8 ASN A CA 10
ATOM 2706 C C . ASN A 1 8 ? -5.222 1.637 0.244 1.00 0.00 8 ASN A C 10
ATOM 2707 O O . ASN A 1 8 ? -4.816 0.556 -0.135 1.00 0.00 8 AS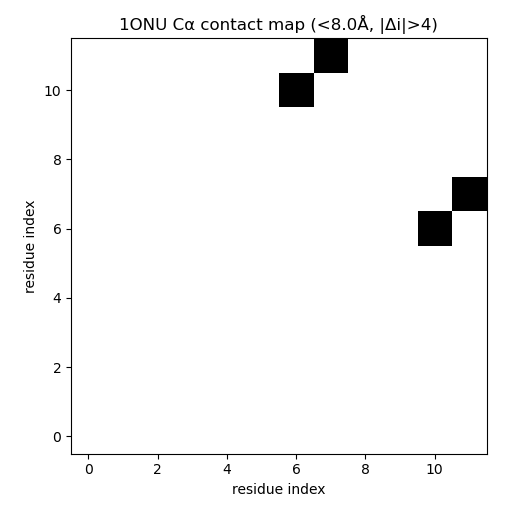N A O 10
ATOM 2718 N N . GLN A 1 9 ? -5.092 2.070 1.480 1.00 0.00 9 GLN A N 10
ATOM 2719 C CA . GLN A 1 9 ? -4.416 1.226 2.524 1.00 0.00 9 GLN A CA 10
ATOM 2720 C C . GLN A 1 9 ? -5.036 -0.175 2.578 1.00 0.00 9 GLN A C 10
ATOM 2721 O O . GLN A 1 9 ? -4.354 -1.158 2.797 1.00 0.00 9 GLN A O 10
ATOM 2752 N N . LEU A 1 11 ? -6.573 -1.780 0.059 1.00 0.00 11 LEU A N 10
ATOM 2753 C CA . LEU A 1 11 ? -6.156 -2.543 -1.159 1.00 0.00 11 LEU A CA 10
ATOM 2754 C C . LEU A 1 11 ? -4.700 -3.011 -1.005 1.00 0.00 11 LEU A C 10
ATOM 2755 O O . LEU A 1 11 ? -4.333 -4.071 -1.470 1.00 0.00 11 LEU A O 10
ATOM 2771 N N . ILE A 1 12 ? -3.915 -2.196 -0.346 1.00 0.00 12 ILE A N 10
ATOM 2772 C CA . ILE A 1 12 ? -2.473 -2.526 -0.119 1.00 0.00 12 ILE A CA 10
ATOM 2773 C C . ILE A 1 12 ? -2.373 -3.722 0.854 1.00 0.00 12 ILE A C 10
ATOM 2774 O O . ILE A 1 12 ? -1.368 -4.403 0.902 1.00 0.00 12 ILE A O 10
ATOM 2790 N N . ARG A 1 13 ? -3.430 -3.932 1.600 1.00 0.00 13 ARG A N 10
ATOM 2791 C CA . ARG A 1 13 ? -3.488 -5.051 2.591 1.00 0.00 13 ARG A CA 10
ATOM 2792 C C . ARG A 1 13 ? -4.165 -6.298 1.985 1.00 0.00 13 ARG A C 10
ATOM 2793 O O . ARG A 1 13 ? -3.807 -7.411 2.316 1.00 0.00 13 ARG A O 10
ATOM 2831 N N . LYS A 1 15 ? -5.345 -6.586 -1.820 1.00 0.00 15 LYS A N 10
ATOM 2832 C CA . LYS A 1 15 ? -4.802 -6.781 -3.202 1.00 0.00 15 LYS A CA 10
ATOM 2833 C C . LYS A 1 15 ? -3.316 -7.160 -3.159 1.00 0.00 15 LYS A C 10
ATOM 2834 O O . LYS A 1 15 ? -2.899 -8.105 -3.801 1.00 0.00 15 LYS A O 10
ATOM 2853 N N . SER A 1 16 ? -2.572 -6.402 -2.395 1.00 0.00 16 SER A N 10
ATOM 2854 C CA . SER A 1 16 ? -1.105 -6.648 -2.251 1.00 0.00 16 SER A CA 10
ATOM 2855 C C . SER A 1 16 ? -0.866 -7.441 -0.957 1.00 0.00 16 SER A C 10
ATOM 2856 O O . SER A 1 16 ? -0.471 -6.902 0.059 1.00 0.00 16 SER A O 10
ATOM 2864 N N . ASN A 1 17 ? -1.127 -8.722 -1.056 1.00 0.00 17 ASN A N 10
ATOM 2865 C CA . ASN A 1 17 ? -0.955 -9.655 0.103 1.00 0.00 17 ASN A CA 10
ATOM 2866 C C . ASN A 1 17 ? 0.295 -10.526 -0.096 1.00 0.00 17 ASN A C 10
ATOM 2867 O O . ASN A 1 17 ? 0.755 -10.746 -1.198 1.00 0.00 17 ASN A O 10
ATOM 2881 N N . GLY A 1 1 ? -3.083 12.927 -3.930 1.00 0.00 1 GLY A N 11
ATOM 2882 C CA . GLY A 1 1 ? -2.829 13.742 -2.719 1.00 0.00 1 GLY A CA 11
ATOM 2883 C C . GLY A 1 1 ? -2.668 12.867 -1.519 1.00 0.00 1 GLY A C 11
ATOM 2884 O O . GLY A 1 1 ? -2.935 11.682 -1.576 1.00 0.00 1 GLY A O 11
ATOM 2890 N N . GLU A 1 2 ? -2.228 13.473 -0.442 1.00 0.00 2 GLU A N 11
ATOM 2891 C CA . GLU A 1 2 ? -2.019 12.715 0.831 1.00 0.00 2 GLU A CA 11
ATOM 2892 C C . GLU A 1 2 ? -3.353 12.414 1.532 1.00 0.00 2 GLU A C 11
ATOM 2893 O O . GLU A 1 2 ? -3.413 11.564 2.400 1.00 0.00 2 GLU A O 11
ATOM 2939 N N . LEU A 1 5 ? -4.186 8.996 0.476 1.00 0.00 5 LEU A N 11
ATOM 2940 C CA . LEU A 1 5 ? -3.066 8.014 0.624 1.00 0.00 5 LEU A CA 11
ATOM 2941 C C . LEU A 1 5 ? -3.431 6.897 1.616 1.00 0.00 5 LEU A C 11
ATOM 2942 O O . LEU A 1 5 ? -3.010 5.767 1.459 1.00 0.00 5 LEU A O 11
ATOM 2958 N N . GLN A 1 6 ? -4.209 7.257 2.605 1.00 0.00 6 GLN A N 11
ATOM 2959 C CA . GLN A 1 6 ? -4.647 6.275 3.648 1.00 0.00 6 GLN A CA 11
ATOM 2960 C C . GLN A 1 6 ? -5.779 5.378 3.130 1.00 0.00 6 GLN A C 11
ATOM 2961 O O . GLN A 1 6 ? -6.150 4.426 3.788 1.00 0.00 6 GLN A O 11
ATOM 2992 N N . ASN A 1 8 ? -5.561 3.986 0.094 1.00 0.00 8 ASN A N 11
ATOM 2993 C CA . ASN A 1 8 ? -4.878 2.989 -0.788 1.00 0.00 8 ASN A CA 11
ATOM 2994 C C . ASN A 1 8 ? -4.067 1.974 0.037 1.00 0.00 8 ASN A C 11
ATOM 2995 O O . ASN A 1 8 ? -3.462 1.083 -0.524 1.00 0.00 8 ASN A O 11
ATOM 3006 N N . GLN A 1 9 ? -4.064 2.132 1.340 1.00 0.00 9 GLN A N 11
ATOM 3007 C CA . GLN A 1 9 ? -3.300 1.177 2.207 1.00 0.00 9 GLN A CA 11
ATOM 3008 C C . GLN A 1 9 ? -4.142 -0.080 2.482 1.00 0.00 9 GLN A C 11
ATOM 3009 O O . GLN A 1 9 ? -3.617 -1.128 2.804 1.00 0.00 9 GLN A O 11
ATOM 3040 N N . LEU A 1 11 ? -6.067 -1.577 0.234 1.00 0.00 11 LEU A N 11
ATOM 3041 C CA . LEU A 1 11 ? -5.976 -2.503 -0.939 1.00 0.00 11 LEU A CA 11
ATOM 3042 C C . LEU A 1 11 ? -4.759 -3.428 -0.775 1.00 0.00 11 LEU A C 11
ATOM 3043 O O . LEU A 1 11 ? -4.755 -4.535 -1.281 1.00 0.00 11 LEU A O 11
ATOM 3059 N N . ILE A 1 12 ? -3.763 -2.944 -0.068 1.00 0.00 12 ILE A N 11
ATOM 3060 C CA . ILE A 1 12 ? -2.527 -3.757 0.162 1.00 0.00 12 ILE A CA 11
ATOM 3061 C C . ILE A 1 12 ? -2.890 -5.025 0.956 1.00 0.00 12 ILE A C 11
ATOM 3062 O O . ILE A 1 12 ? -2.319 -6.075 0.730 1.00 0.00 12 ILE A O 11
ATOM 3078 N N . ARG A 1 13 ? -3.831 -4.891 1.862 1.00 0.00 13 ARG A N 11
ATOM 3079 C CA . ARG A 1 13 ? -4.264 -6.064 2.691 1.00 0.00 13 ARG A CA 11
ATOM 3080 C C . ARG A 1 13 ? -4.925 -7.137 1.809 1.00 0.00 13 ARG A C 11
ATOM 3081 O O . ARG A 1 13 ? -4.915 -8.305 2.145 1.00 0.00 13 ARG A O 11
ATOM 3119 N N . LYS A 1 15 ? -3.916 -7.902 -1.125 1.00 0.00 15 LYS A N 11
ATOM 3120 C CA . LYS A 1 15 ? -2.817 -8.560 -1.896 1.00 0.00 15 LYS A CA 11
ATOM 3121 C C . LYS A 1 15 ? -2.326 -9.843 -1.200 1.00 0.00 15 LYS A C 11
ATOM 3122 O O . LYS A 1 15 ? -2.548 -10.922 -1.712 1.00 0.00 15 LYS A O 11
ATOM 3141 N N . SER A 1 16 ? -1.686 -9.668 -0.066 1.00 0.00 16 SER A N 11
ATOM 3142 C CA . SER A 1 16 ? -1.130 -10.800 0.754 1.00 0.00 16 SER A CA 11
ATOM 3143 C C . SER A 1 16 ? -0.146 -11.654 -0.075 1.00 0.00 16 SER A C 11
ATOM 3144 O O . SER A 1 16 ? 1.052 -11.475 0.020 1.00 0.00 16 SER A O 11
ATOM 3152 N N . ASN A 1 17 ? -0.688 -12.552 -0.860 1.00 0.00 17 ASN A N 11
ATOM 3153 C CA . ASN A 1 17 ? 0.137 -13.452 -1.726 1.00 0.00 17 ASN A CA 11
ATOM 3154 C C . ASN A 1 17 ? 0.987 -12.633 -2.713 1.00 0.00 17 ASN A C 11
ATOM 3155 O O . ASN A 1 17 ? 2.031 -13.059 -3.164 1.00 0.00 17 ASN A O 11
ATOM 3169 N N . GLY A 1 1 ? -1.014 10.950 -5.028 1.00 0.00 1 GLY A N 12
ATOM 3170 C CA . GLY A 1 1 ? -0.906 12.108 -4.116 1.00 0.00 1 GLY A CA 12
ATOM 3171 C C . GLY A 1 1 ? -1.013 11.680 -2.692 1.00 0.00 1 GLY A C 12
ATOM 3172 O O . GLY A 1 1 ? -1.258 10.523 -2.407 1.00 0.00 1 GLY A O 12
ATOM 3178 N N . GLU A 1 2 ? -0.824 12.627 -1.810 1.00 0.00 2 GLU A N 12
ATOM 3179 C CA . GLU A 1 2 ? -0.902 12.332 -0.347 1.00 0.00 2 GLU A CA 12
ATOM 3180 C C . GLU A 1 2 ? -2.354 12.150 0.121 1.00 0.00 2 GLU A C 12
ATOM 3181 O O . GLU A 1 2 ? -2.645 11.350 0.987 1.00 0.00 2 GLU A O 12
ATOM 3227 N N . LEU A 1 5 ? -3.633 8.714 -0.413 1.00 0.00 5 LEU A N 12
ATOM 3228 C CA . LEU A 1 5 ? -2.670 7.718 0.159 1.00 0.00 5 LEU A CA 12
ATOM 3229 C C . LEU A 1 5 ? -3.171 6.863 1.350 1.00 0.00 5 LEU A C 12
ATOM 3230 O O . LEU A 1 5 ? -2.595 5.819 1.593 1.00 0.00 5 LEU A O 12
ATOM 3246 N N . GLN A 1 6 ? -4.206 7.276 2.053 1.00 0.00 6 GLN A N 12
ATOM 3247 C CA . GLN A 1 6 ? -4.672 6.447 3.228 1.00 0.00 6 GLN A CA 12
ATOM 3248 C C . GLN A 1 6 ? -5.683 5.356 2.893 1.00 0.00 6 GLN A C 12
ATOM 3249 O O . GLN A 1 6 ? -5.613 4.265 3.425 1.00 0.00 6 GLN A O 12
ATOM 3280 N N . ASN A 1 8 ? -5.731 3.771 0.470 1.00 0.00 8 ASN A N 12
ATOM 3281 C CA . ASN A 1 8 ? -4.896 2.828 -0.332 1.00 0.00 8 ASN A CA 12
ATOM 3282 C C . ASN A 1 8 ? -4.297 1.744 0.567 1.00 0.00 8 ASN A C 12
ATOM 3283 O O . ASN A 1 8 ? -3.993 0.662 0.104 1.00 0.00 8 ASN A O 12
ATOM 3294 N N . GLN A 1 9 ? -4.146 2.071 1.828 1.00 0.00 9 GLN A N 12
ATOM 3295 C CA . GLN A 1 9 ? -3.570 1.096 2.803 1.00 0.00 9 GLN A CA 12
ATOM 3296 C C . GLN A 1 9 ? -4.513 -0.096 3.039 1.00 0.00 9 GLN A C 12
ATOM 3297 O O . GLN A 1 9 ? -4.203 -0.976 3.820 1.00 0.00 9 GLN A O 12
ATOM 3328 N N . LEU A 1 11 ? -6.184 -1.584 0.169 1.00 0.00 11 LEU A N 12
ATOM 3329 C CA . LEU A 1 11 ? -5.903 -2.410 -1.047 1.00 0.00 11 LEU A CA 12
ATOM 3330 C C . LEU A 1 11 ? -4.647 -3.260 -0.863 1.00 0.00 11 LEU A C 12
ATOM 3331 O O . LEU A 1 11 ? -4.577 -4.355 -1.386 1.00 0.00 11 LEU A O 12
ATOM 3347 N N . ILE A 1 12 ? -3.701 -2.734 -0.121 1.00 0.00 12 ILE A N 12
ATOM 3348 C CA . ILE A 1 12 ? -2.431 -3.482 0.125 1.00 0.00 12 ILE A CA 12
ATOM 3349 C C . ILE A 1 12 ? -2.744 -4.806 0.853 1.00 0.00 12 ILE A C 12
ATOM 3350 O O . ILE A 1 12 ? -2.082 -5.803 0.639 1.00 0.00 12 ILE A O 12
ATOM 3366 N N . ARG A 1 13 ? -3.751 -4.760 1.692 1.00 0.00 13 ARG A N 12
ATOM 3367 C CA . ARG A 1 13 ? -4.177 -5.962 2.471 1.00 0.00 13 ARG A CA 12
ATOM 3368 C C . ARG A 1 13 ? -4.796 -7.011 1.538 1.00 0.00 13 ARG A C 12
ATOM 3369 O O . ARG A 1 13 ? -4.531 -8.192 1.660 1.00 0.00 13 ARG A O 12
ATOM 3407 N N . LYS A 1 15 ? -4.421 -7.301 -1.911 1.00 0.00 15 LYS A N 12
ATOM 3408 C CA . LYS A 1 15 ? -3.428 -7.883 -2.872 1.00 0.00 15 LYS A CA 12
ATOM 3409 C C . LYS A 1 15 ? -2.385 -8.758 -2.165 1.00 0.00 15 LYS A C 12
ATOM 3410 O O . LYS A 1 15 ? -1.803 -9.627 -2.786 1.00 0.00 15 LYS A O 12
ATOM 3429 N N . SER A 1 16 ? -2.175 -8.514 -0.894 1.00 0.00 16 SER A N 12
ATOM 3430 C CA . SER A 1 16 ? -1.177 -9.321 -0.120 1.00 0.00 16 SER A CA 12
ATOM 3431 C C . SER A 1 16 ? -1.816 -10.636 0.378 1.00 0.00 16 SER A C 12
ATOM 3432 O O . SER A 1 16 ? -1.417 -11.174 1.394 1.00 0.00 16 SER A O 12
ATOM 3440 N N . ASN A 1 17 ? -2.794 -11.108 -0.362 1.00 0.00 17 ASN A N 12
ATOM 3441 C CA . ASN A 1 17 ? -3.520 -12.373 -0.019 1.00 0.00 17 ASN A CA 12
ATOM 3442 C C . ASN A 1 17 ? -4.144 -12.276 1.388 1.00 0.00 17 ASN A C 12
ATOM 3443 O O . ASN A 1 17 ? -4.161 -13.217 2.157 1.00 0.00 17 ASN A O 12
ATOM 3457 N N . GLY A 1 1 ? 1.541 10.924 -1.095 1.00 0.00 1 GLY A N 13
ATOM 3458 C CA . GLY A 1 1 ? 1.649 11.196 0.360 1.00 0.00 1 GLY A CA 13
ATOM 3459 C C . GLY A 1 1 ? 0.695 10.328 1.114 1.00 0.00 1 GLY A C 13
ATOM 3460 O O . GLY A 1 1 ? 0.060 9.471 0.537 1.00 0.00 1 GLY A O 13
ATOM 3466 N N . GLU A 1 2 ? 0.604 10.567 2.397 1.00 0.00 2 GLU A N 13
ATOM 3467 C CA . GLU A 1 2 ? -0.315 9.762 3.265 1.00 0.00 2 GLU A CA 13
ATOM 3468 C C . GLU A 1 2 ? -1.788 10.179 3.157 1.00 0.00 2 GLU A C 13
ATOM 3469 O O . GLU A 1 2 ? -2.665 9.355 3.338 1.00 0.00 2 GLU A O 13
ATOM 3515 N N . LEU A 1 5 ? -2.782 8.135 0.375 1.00 0.00 5 LEU A N 13
ATOM 3516 C CA . LEU A 1 5 ? -2.390 6.688 0.477 1.00 0.00 5 LEU A CA 13
ATOM 3517 C C . LEU A 1 5 ? -3.202 5.943 1.544 1.00 0.00 5 LEU A C 13
ATOM 3518 O O . LEU A 1 5 ? -3.254 4.728 1.528 1.00 0.00 5 LEU A O 13
ATOM 3534 N N . GLN A 1 6 ? -3.807 6.686 2.437 1.00 0.00 6 GLN A N 13
ATOM 3535 C CA . GLN A 1 6 ? -4.629 6.066 3.528 1.00 0.00 6 GLN A CA 13
ATOM 3536 C C . GLN A 1 6 ? -5.703 5.138 2.936 1.00 0.00 6 GLN A C 13
ATOM 3537 O O . GLN A 1 6 ? -5.964 4.072 3.458 1.00 0.00 6 GLN A O 13
ATOM 3568 N N . ASN A 1 8 ? -5.500 3.790 -0.012 1.00 0.00 8 ASN A N 13
ATOM 3569 C CA . ASN A 1 8 ? -4.751 2.695 -0.699 1.00 0.00 8 ASN A CA 13
ATOM 3570 C C . ASN A 1 8 ? -4.278 1.658 0.332 1.00 0.00 8 ASN A C 13
ATOM 3571 O O . ASN A 1 8 ? -3.906 0.555 -0.020 1.00 0.00 8 ASN A O 13
ATOM 3582 N N . GLN A 1 9 ? -4.308 2.052 1.582 1.00 0.00 9 GLN A N 13
ATOM 3583 C CA . GLN A 1 9 ? -3.876 1.148 2.690 1.00 0.00 9 GLN A CA 13
ATOM 3584 C C . GLN A 1 9 ? -4.862 -0.012 2.901 1.00 0.00 9 GLN A C 13
ATOM 3585 O O . GLN A 1 9 ? -4.545 -0.963 3.590 1.00 0.00 9 GLN A O 13
ATOM 3616 N N . LEU A 1 11 ? -6.553 -1.471 0.131 1.00 0.00 11 LEU A N 13
ATOM 3617 C CA . LEU A 1 11 ? -6.455 -2.403 -1.033 1.00 0.00 11 LEU A CA 13
ATOM 3618 C C . LEU A 1 11 ? -5.061 -3.037 -1.037 1.00 0.00 11 LEU A C 13
ATOM 3619 O O . LEU A 1 11 ? -4.847 -4.026 -1.706 1.00 0.00 11 LEU A O 13
ATOM 3635 N N . ILE A 1 12 ? -4.144 -2.464 -0.292 1.00 0.00 12 ILE A N 13
ATOM 3636 C CA . ILE A 1 12 ? -2.770 -3.046 -0.261 1.00 0.00 12 ILE A CA 13
ATOM 3637 C C . ILE A 1 12 ? -2.756 -4.279 0.653 1.00 0.00 12 ILE A C 13
ATOM 3638 O O . ILE A 1 12 ? -1.988 -5.192 0.415 1.00 0.00 12 ILE A O 13
ATOM 3654 N N . ARG A 1 13 ? -3.600 -4.277 1.663 1.00 0.00 13 ARG A N 13
ATOM 3655 C CA . ARG A 1 13 ? -3.636 -5.453 2.593 1.00 0.00 13 ARG A CA 13
ATOM 3656 C C . ARG A 1 13 ? -4.206 -6.689 1.880 1.00 0.00 13 ARG A C 13
ATOM 3657 O O . ARG A 1 13 ? -3.732 -7.788 2.096 1.00 0.00 13 ARG A O 13
ATOM 3695 N N . LYS A 1 15 ? -4.245 -7.006 -1.404 1.00 0.00 15 LYS A N 13
ATOM 3696 C CA . LYS A 1 15 ? -3.354 -7.241 -2.582 1.00 0.00 15 LYS A CA 13
ATOM 3697 C C . LYS A 1 15 ? -1.913 -7.484 -2.101 1.00 0.00 15 LYS A C 13
ATOM 3698 O O . LYS A 1 15 ? -0.966 -7.262 -2.834 1.00 0.00 15 LYS A O 13
ATOM 3717 N N . SER A 1 16 ? -1.791 -7.935 -0.876 1.00 0.00 16 SER A N 13
ATOM 3718 C CA . SER A 1 16 ? -0.445 -8.213 -0.287 1.00 0.00 16 SER A CA 13
ATOM 3719 C C . SER A 1 16 ? 0.189 -9.398 -1.035 1.00 0.00 16 SER A C 13
ATOM 3720 O O . SER A 1 16 ? -0.106 -10.544 -0.757 1.00 0.00 16 SER A O 13
ATOM 3728 N N . ASN A 1 17 ? 1.043 -9.066 -1.971 1.00 0.00 17 ASN A N 13
ATOM 3729 C CA . ASN A 1 17 ? 1.747 -10.102 -2.794 1.00 0.00 17 ASN A CA 13
ATOM 3730 C C . ASN A 1 17 ? 3.216 -9.707 -2.994 1.00 0.00 17 ASN A C 13
ATOM 3731 O O . ASN A 1 17 ? 3.564 -8.546 -3.066 1.00 0.00 17 ASN A O 13
ATOM 3745 N N . GLY A 1 1 ? 2.107 10.212 -1.374 1.00 0.00 1 GLY A N 14
ATOM 3746 C CA . GLY A 1 1 ? 0.948 10.802 -0.674 1.00 0.00 1 GLY A CA 14
ATOM 3747 C C . GLY A 1 1 ? 0.624 9.960 0.513 1.00 0.00 1 GLY A C 14
ATOM 3748 O O . GLY A 1 1 ? -0.057 8.962 0.381 1.00 0.00 1 GLY A O 14
ATOM 3754 N N . GLU A 1 2 ? 1.119 10.374 1.652 1.00 0.00 2 GLU A N 14
ATOM 3755 C CA . GLU A 1 2 ? 0.879 9.626 2.927 1.00 0.00 2 GLU A CA 14
ATOM 3756 C C . GLU A 1 2 ? -0.594 9.738 3.328 1.00 0.00 2 GLU A C 14
ATOM 3757 O O . GLU A 1 2 ? -1.213 8.764 3.706 1.00 0.00 2 GLU A O 14
ATOM 3803 N N . LEU A 1 5 ? -2.307 7.563 1.192 1.00 0.00 5 LEU A N 14
ATOM 3804 C CA . LEU A 1 5 ? -1.930 6.127 1.357 1.00 0.00 5 LEU A CA 14
ATOM 3805 C C . LEU A 1 5 ? -3.056 5.424 2.132 1.00 0.00 5 LEU A C 14
ATOM 3806 O O . LEU A 1 5 ? -3.378 4.286 1.861 1.00 0.00 5 LEU A O 14
ATOM 3822 N N . GLN A 1 6 ? -3.612 6.153 3.070 1.00 0.00 6 GLN A N 14
ATOM 3823 C CA . GLN A 1 6 ? -4.722 5.639 3.928 1.00 0.00 6 GLN A CA 14
ATOM 3824 C C . GLN A 1 6 ? -5.969 5.273 3.106 1.00 0.00 6 GLN A C 14
ATOM 3825 O O . GLN A 1 6 ? -6.824 4.544 3.571 1.00 0.00 6 GLN A O 14
ATOM 3856 N N . ASN A 1 8 ? -5.736 4.068 -0.214 1.00 0.00 8 ASN A N 14
ATOM 3857 C CA . ASN A 1 8 ? -5.311 2.847 -0.965 1.00 0.00 8 ASN A CA 14
ATOM 3858 C C . ASN A 1 8 ? -4.671 1.793 -0.050 1.00 0.00 8 ASN A C 14
ATOM 3859 O O . ASN A 1 8 ? -4.171 0.793 -0.528 1.00 0.00 8 ASN A O 14
ATOM 3870 N N . GLN A 1 9 ? -4.701 2.032 1.237 1.00 0.00 9 GLN A N 14
ATOM 3871 C CA . GLN A 1 9 ? -4.097 1.053 2.195 1.00 0.00 9 GLN A CA 14
ATOM 3872 C C . GLN A 1 9 ? -4.840 -0.284 2.195 1.00 0.00 9 GLN A C 14
ATOM 3873 O O . GLN A 1 9 ? -4.219 -1.322 2.276 1.00 0.00 9 GLN A O 14
ATOM 3904 N N . LEU A 1 11 ? -6.548 -1.705 -0.264 1.00 0.00 11 LEU A N 14
ATOM 3905 C CA . LEU A 1 11 ? -6.275 -2.511 -1.492 1.00 0.00 11 LEU A CA 14
ATOM 3906 C C . LEU A 1 11 ? -4.897 -3.191 -1.383 1.00 0.00 11 LEU A C 14
ATOM 3907 O O . LEU A 1 11 ? -4.709 -4.273 -1.903 1.00 0.00 11 LEU A O 14
ATOM 3923 N N . ILE A 1 12 ? -3.979 -2.541 -0.706 1.00 0.00 12 ILE A N 14
ATOM 3924 C CA . ILE A 1 12 ? -2.605 -3.117 -0.541 1.00 0.00 12 ILE A CA 14
ATOM 3925 C C . ILE A 1 12 ? -2.622 -4.208 0.544 1.00 0.00 12 ILE A C 14
ATOM 3926 O O . ILE A 1 12 ? -2.010 -5.246 0.386 1.00 0.00 12 ILE A O 14
ATOM 3942 N N . ARG A 1 13 ? -3.331 -3.924 1.605 1.00 0.00 13 ARG A N 14
ATOM 3943 C CA . ARG A 1 13 ? -3.464 -4.860 2.767 1.00 0.00 13 ARG A CA 14
ATOM 3944 C C . ARG A 1 13 ? -4.066 -6.201 2.338 1.00 0.00 13 ARG A C 14
ATOM 3945 O O . ARG A 1 13 ? -3.568 -7.255 2.681 1.00 0.00 13 ARG A O 14
ATOM 3983 N N . LYS A 1 15 ? -4.005 -7.388 -0.464 1.00 0.00 15 LYS A N 14
ATOM 3984 C CA . LYS A 1 15 ? -3.102 -7.990 -1.494 1.00 0.00 15 LYS A CA 14
ATOM 3985 C C . LYS A 1 15 ? -1.755 -8.377 -0.861 1.00 0.00 15 LYS A C 14
ATOM 3986 O O . LYS A 1 15 ? -0.973 -9.080 -1.472 1.00 0.00 15 LYS A O 14
ATOM 4005 N N . SER A 1 16 ? -1.528 -7.908 0.345 1.00 0.00 16 SER A N 14
ATOM 4006 C CA . SER A 1 16 ? -0.257 -8.212 1.072 1.00 0.00 16 SER A CA 14
ATOM 4007 C C . SER A 1 16 ? -0.338 -9.662 1.568 1.00 0.00 16 SER A C 14
ATOM 4008 O O . SER A 1 16 ? -0.765 -9.934 2.674 1.00 0.00 16 SER A O 14
ATOM 4016 N N . ASN A 1 17 ? 0.084 -10.550 0.704 1.00 0.00 17 ASN A N 14
ATOM 4017 C CA . ASN A 1 17 ? 0.076 -12.014 1.015 1.00 0.00 17 ASN A CA 14
ATOM 4018 C C . ASN A 1 17 ? 0.864 -12.764 -0.067 1.00 0.00 17 ASN A C 14
ATOM 4019 O O . ASN A 1 17 ? 1.560 -13.724 0.197 1.00 0.00 17 ASN A O 14
ATOM 4033 N N . GLY A 1 1 ? -0.680 13.415 -0.509 1.00 0.00 1 GLY A N 15
ATOM 4034 C CA . GLY A 1 1 ? -0.067 12.118 -0.148 1.00 0.00 1 GLY A CA 15
ATOM 4035 C C . GLY A 1 1 ? -1.035 11.355 0.689 1.00 0.00 1 GLY A C 15
ATOM 4036 O O . GLY A 1 1 ? -1.538 10.334 0.263 1.00 0.00 1 GLY A O 15
ATOM 4042 N N . GLU A 1 2 ? -1.280 11.874 1.868 1.00 0.00 2 GLU A N 15
ATOM 4043 C CA . GLU A 1 2 ? -2.233 11.226 2.828 1.00 0.00 2 GLU A CA 15
ATOM 4044 C C . GLU A 1 2 ? -3.629 11.047 2.210 1.00 0.00 2 GLU A C 15
ATOM 4045 O O . GLU A 1 2 ? -4.406 10.223 2.655 1.00 0.00 2 GLU A O 15
ATOM 4091 N N . LEU A 1 5 ? -3.077 7.776 0.454 1.00 0.00 5 LEU A N 15
ATOM 4092 C CA . LEU A 1 5 ? -2.328 6.747 1.245 1.00 0.00 5 LEU A CA 15
ATOM 4093 C C . LEU A 1 5 ? -3.300 5.899 2.076 1.00 0.00 5 LEU A C 15
ATOM 4094 O O . LEU A 1 5 ? -3.110 4.705 2.204 1.00 0.00 5 LEU A O 15
ATOM 4110 N N . GLN A 1 6 ? -4.311 6.541 2.608 1.00 0.00 6 GLN A N 15
ATOM 4111 C CA . GLN A 1 6 ? -5.328 5.826 3.442 1.00 0.00 6 GLN A CA 15
ATOM 4112 C C . GLN A 1 6 ? -6.039 4.732 2.638 1.00 0.00 6 GLN A C 15
ATOM 4113 O O . GLN A 1 6 ? -5.868 3.563 2.920 1.00 0.00 6 GLN A O 15
ATOM 4144 N N . ASN A 1 8 ? -5.423 3.576 -0.127 1.00 0.00 8 ASN A N 15
ATOM 4145 C CA . ASN A 1 8 ? -4.418 2.657 -0.741 1.00 0.00 8 ASN A CA 15
ATOM 4146 C C . ASN A 1 8 ? -3.929 1.628 0.285 1.00 0.00 8 ASN A C 15
ATOM 4147 O O . ASN A 1 8 ? -3.621 0.510 -0.077 1.00 0.00 8 ASN A O 15
ATOM 4158 N N . GLN A 1 9 ? -3.873 2.030 1.530 1.00 0.00 9 GLN A N 15
ATOM 4159 C CA . GLN A 1 9 ? -3.405 1.096 2.601 1.00 0.00 9 GLN A CA 15
ATOM 4160 C C . GLN A 1 9 ? -4.416 -0.014 2.890 1.00 0.00 9 GLN A C 15
ATOM 4161 O O . GLN A 1 9 ? -4.098 -0.968 3.575 1.00 0.00 9 GLN A O 15
ATOM 4192 N N . LEU A 1 11 ? -6.636 -1.342 0.232 1.00 0.00 11 LEU A N 15
ATOM 4193 C CA . LEU A 1 11 ? -6.596 -2.220 -0.971 1.00 0.00 11 LEU A CA 15
ATOM 4194 C C . LEU A 1 11 ? -5.233 -2.905 -1.106 1.00 0.00 11 LEU A C 15
ATOM 4195 O O . LEU A 1 11 ? -5.158 -3.956 -1.714 1.00 0.00 11 LEU A O 15
ATOM 4211 N N . ILE A 1 12 ? -4.198 -2.317 -0.546 1.00 0.00 12 ILE A N 15
ATOM 4212 C CA . ILE A 1 12 ? -2.857 -2.969 -0.663 1.00 0.00 12 ILE A CA 15
ATOM 4213 C C . ILE A 1 12 ? -2.815 -4.145 0.316 1.00 0.00 12 ILE A C 15
ATOM 4214 O O . ILE A 1 12 ? -2.180 -5.141 0.039 1.00 0.00 12 ILE A O 15
ATOM 4230 N N . ARG A 1 13 ? -3.497 -3.991 1.428 1.00 0.00 13 ARG A N 15
ATOM 4231 C CA . ARG A 1 13 ? -3.522 -5.081 2.450 1.00 0.00 13 ARG A CA 15
ATOM 4232 C C . ARG A 1 13 ? -4.279 -6.275 1.862 1.00 0.00 13 ARG A C 15
ATOM 4233 O O . ARG A 1 13 ? -3.862 -7.410 1.994 1.00 0.00 13 ARG A O 15
ATOM 4271 N N . LYS A 1 15 ? -4.670 -7.006 -1.224 1.00 0.00 15 LYS A N 15
ATOM 4272 C CA . LYS A 1 15 ? -3.824 -7.605 -2.300 1.00 0.00 15 LYS A CA 15
ATOM 4273 C C . LYS A 1 15 ? -2.612 -8.318 -1.684 1.00 0.00 15 LYS A C 15
ATOM 4274 O O . LYS A 1 15 ? -2.063 -9.224 -2.281 1.00 0.00 15 LYS A O 15
ATOM 4293 N N . SER A 1 16 ? -2.236 -7.886 -0.505 1.00 0.00 16 SER A N 15
ATOM 4294 C CA . SER A 1 16 ? -1.070 -8.493 0.214 1.00 0.00 16 SER A CA 15
ATOM 4295 C C . SER A 1 16 ? -1.567 -9.629 1.128 1.00 0.00 16 SER A C 15
ATOM 4296 O O . SER A 1 16 ? -0.998 -9.898 2.169 1.00 0.00 16 SER A O 15
ATOM 4304 N N . ASN A 1 17 ? -2.629 -10.260 0.691 1.00 0.00 17 ASN A N 15
ATOM 4305 C CA . ASN A 1 17 ? -3.249 -11.391 1.447 1.00 0.00 17 ASN A CA 15
ATOM 4306 C C . ASN A 1 17 ? -3.889 -12.362 0.447 1.00 0.00 17 ASN A C 15
ATOM 4307 O O . ASN A 1 17 ? -3.942 -13.556 0.659 1.00 0.00 17 ASN A O 15
ATOM 4321 N N . GLY A 1 1 ? 1.383 13.410 -0.390 1.00 0.00 1 GLY A N 16
ATOM 4322 C CA . GLY A 1 1 ? 0.887 12.229 -1.136 1.00 0.00 1 GLY A CA 16
ATOM 4323 C C . GLY A 1 1 ? 0.652 11.084 -0.207 1.00 0.00 1 GLY A C 16
ATOM 4324 O O . GLY A 1 1 ? -0.292 10.338 -0.383 1.00 0.00 1 GLY A O 16
ATOM 4330 N N . GLU A 1 2 ? 1.515 10.962 0.772 1.00 0.00 2 GLU A N 16
ATOM 4331 C CA . GLU A 1 2 ? 1.411 9.861 1.786 1.00 0.00 2 GLU A CA 16
ATOM 4332 C C . GLU A 1 2 ? 0.320 10.186 2.829 1.00 0.00 2 GLU A C 16
ATOM 4333 O O . GLU A 1 2 ? 0.312 9.646 3.918 1.00 0.00 2 GLU A O 16
ATOM 4379 N N . LEU A 1 5 ? -2.855 8.123 1.362 1.00 0.00 5 LEU A N 16
ATOM 4380 C CA . LEU A 1 5 ? -2.407 6.712 1.188 1.00 0.00 5 LEU A CA 16
ATOM 4381 C C . LEU A 1 5 ? -3.308 5.726 1.942 1.00 0.00 5 LEU A C 16
ATOM 4382 O O . LEU A 1 5 ? -3.252 4.541 1.689 1.00 0.00 5 LEU A O 16
ATOM 4398 N N . GLN A 1 6 ? -4.108 6.257 2.835 1.00 0.00 6 GLN A N 16
ATOM 4399 C CA . GLN A 1 6 ? -5.046 5.422 3.649 1.00 0.00 6 GLN A CA 16
ATOM 4400 C C . GLN A 1 6 ? -6.041 4.628 2.789 1.00 0.00 6 GLN A C 16
ATOM 4401 O O . GLN A 1 6 ? -6.181 3.434 2.972 1.00 0.00 6 GLN A O 16
ATOM 4432 N N . ASN A 1 8 ? -5.719 3.719 -0.046 1.00 0.00 8 ASN A N 16
ATOM 4433 C CA . ASN A 1 8 ? -4.900 2.762 -0.851 1.00 0.00 8 ASN A CA 16
ATOM 4434 C C . ASN A 1 8 ? -4.224 1.725 0.063 1.00 0.00 8 ASN A C 16
ATOM 4435 O O . ASN A 1 8 ? -3.803 0.678 -0.390 1.00 0.00 8 ASN A O 16
ATOM 4446 N N . GLN A 1 9 ? -4.145 2.062 1.326 1.00 0.00 9 GLN A N 16
ATOM 4447 C CA . GLN A 1 9 ? -3.515 1.169 2.347 1.00 0.00 9 GLN A CA 16
ATOM 4448 C C . GLN A 1 9 ? -4.316 -0.123 2.493 1.00 0.00 9 GLN A C 16
ATOM 4449 O O . GLN A 1 9 ? -3.754 -1.185 2.673 1.00 0.00 9 GLN A O 16
ATOM 4480 N N . LEU A 1 11 ? -6.247 -1.361 0.155 1.00 0.00 11 LEU A N 16
ATOM 4481 C CA . LEU A 1 11 ? -6.107 -2.067 -1.149 1.00 0.00 11 LEU A CA 16
ATOM 4482 C C . LEU A 1 11 ? -4.841 -2.918 -1.184 1.00 0.00 11 LEU A C 16
ATOM 4483 O O . LEU A 1 11 ? -4.872 -4.023 -1.688 1.00 0.00 11 LEU A O 16
ATOM 4499 N N . ILE A 1 12 ? -3.767 -2.393 -0.649 1.00 0.00 12 ILE A N 16
ATOM 4500 C CA . ILE A 1 12 ? -2.493 -3.182 -0.651 1.00 0.00 12 ILE A CA 16
ATOM 4501 C C . ILE A 1 12 ? -2.502 -4.208 0.503 1.00 0.00 12 ILE A C 16
ATOM 4502 O O . ILE A 1 12 ? -1.636 -5.057 0.580 1.00 0.00 12 ILE A O 16
ATOM 4518 N N . ARG A 1 13 ? -3.489 -4.094 1.360 1.00 0.00 13 ARG A N 16
ATOM 4519 C CA . ARG A 1 13 ? -3.621 -5.025 2.526 1.00 0.00 13 ARG A CA 16
ATOM 4520 C C . ARG A 1 13 ? -4.509 -6.227 2.152 1.00 0.00 13 ARG A C 16
ATOM 4521 O O . ARG A 1 13 ? -4.279 -7.327 2.618 1.00 0.00 13 ARG A O 16
ATOM 4559 N N . LYS A 1 15 ? -5.397 -6.953 -1.278 1.00 0.00 15 LYS A N 16
ATOM 4560 C CA . LYS A 1 15 ? -4.800 -7.487 -2.543 1.00 0.00 15 LYS A CA 16
ATOM 4561 C C . LYS A 1 15 ? -3.321 -7.860 -2.332 1.00 0.00 15 LYS A C 16
ATOM 4562 O O . LYS A 1 15 ? -2.688 -8.370 -3.235 1.00 0.00 15 LYS A O 16
ATOM 4581 N N . SER A 1 16 ? -2.824 -7.591 -1.146 1.00 0.00 16 SER A N 16
ATOM 4582 C CA . SER A 1 16 ? -1.403 -7.894 -0.783 1.00 0.00 16 SER A CA 16
ATOM 4583 C C . SER A 1 16 ? -0.404 -7.248 -1.769 1.00 0.00 16 SER A C 16
ATOM 4584 O O . SER A 1 16 ? -0.126 -6.072 -1.654 1.00 0.00 16 SER A O 16
ATOM 4592 N N . ASN A 1 17 ? 0.102 -8.020 -2.701 1.00 0.00 17 ASN A N 16
ATOM 4593 C CA . ASN A 1 17 ? 1.079 -7.495 -3.706 1.00 0.00 17 ASN A CA 16
ATOM 4594 C C . ASN A 1 17 ? 1.211 -8.472 -4.883 1.00 0.00 17 ASN A C 16
ATOM 4595 O O . ASN A 1 17 ? 0.687 -9.568 -4.869 1.00 0.00 17 ASN A O 16
ATOM 4609 N N . GLY A 1 1 ? 3.965 4.857 1.587 1.00 0.00 1 GLY A N 17
ATOM 4610 C CA . GLY A 1 1 ? 3.525 3.911 2.640 1.00 0.00 1 GLY A CA 17
ATOM 4611 C C . GLY A 1 1 ? 2.043 3.967 2.806 1.00 0.00 1 GLY A C 17
ATOM 4612 O O . GLY A 1 1 ? 1.405 4.861 2.286 1.00 0.00 1 GLY A O 17
ATOM 4618 N N . GLU A 1 2 ? 1.521 3.010 3.531 1.00 0.00 2 GLU A N 17
ATOM 4619 C CA . GLU A 1 2 ? 0.045 2.919 3.792 1.00 0.00 2 GLU A CA 17
ATOM 4620 C C . GLU A 1 2 ? -0.519 4.144 4.524 1.00 0.00 2 GLU A C 17
ATOM 4621 O O . GLU A 1 2 ? -1.702 4.415 4.453 1.00 0.00 2 GLU A O 17
ATOM 4667 N N . LEU A 1 5 ? -0.891 6.433 1.769 1.00 0.00 5 LEU A N 17
ATOM 4668 C CA . LEU A 1 5 ? -1.875 5.721 0.904 1.00 0.00 5 LEU A CA 17
ATOM 4669 C C . LEU A 1 5 ? -3.080 5.297 1.744 1.00 0.00 5 LEU A C 17
ATOM 4670 O O . LEU A 1 5 ? -3.721 4.316 1.438 1.00 0.00 5 LEU A O 17
ATOM 4686 N N . GLN A 1 6 ? -3.345 6.051 2.780 1.00 0.00 6 GLN A N 17
ATOM 4687 C CA . GLN A 1 6 ? -4.493 5.771 3.708 1.00 0.00 6 GLN A CA 17
ATOM 4688 C C . GLN A 1 6 ? -5.785 5.292 3.018 1.00 0.00 6 GLN A C 17
ATOM 4689 O O . GLN A 1 6 ? -6.477 4.437 3.535 1.00 0.00 6 GLN A O 17
ATOM 4720 N N . ASN A 1 8 ? -5.891 3.971 -0.098 1.00 0.00 8 ASN A N 17
ATOM 4721 C CA . ASN A 1 8 ? -5.481 2.723 -0.813 1.00 0.00 8 ASN A CA 17
ATOM 4722 C C . ASN A 1 8 ? -4.811 1.723 0.144 1.00 0.00 8 ASN A C 17
ATOM 4723 O O . ASN A 1 8 ? -4.306 0.706 -0.294 1.00 0.00 8 ASN A O 17
ATOM 4734 N N . GLN A 1 9 ? -4.815 2.020 1.422 1.00 0.00 9 GLN A N 17
ATOM 4735 C CA . GLN A 1 9 ? -4.178 1.085 2.397 1.00 0.00 9 GLN A CA 17
ATOM 4736 C C . GLN A 1 9 ? -5.031 -0.174 2.581 1.00 0.00 9 GLN 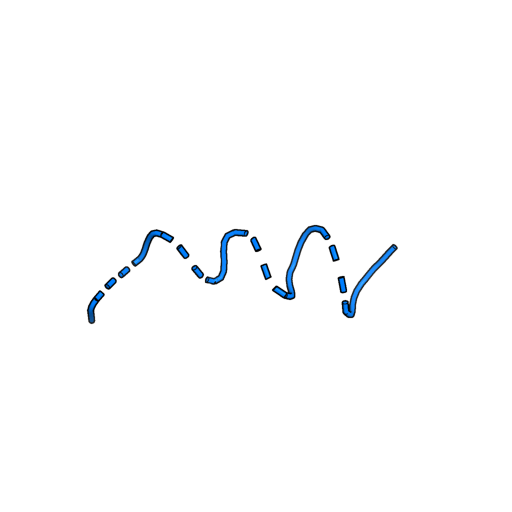A C 17
ATOM 4737 O O . GLN A 1 9 ? -4.621 -1.109 3.239 1.00 0.00 9 GLN A O 17
ATOM 4768 N N . LEU A 1 11 ? -6.747 -1.606 -0.286 1.00 0.00 11 LEU A N 17
ATOM 4769 C CA . LEU A 1 11 ? -6.540 -2.414 -1.525 1.00 0.00 11 LEU A CA 17
ATOM 4770 C C . LEU A 1 11 ? -5.126 -3.009 -1.550 1.00 0.00 11 LEU A C 17
ATOM 4771 O O . LEU A 1 11 ? -4.867 -3.933 -2.297 1.00 0.00 11 LEU A O 17
ATOM 4787 N N . ILE A 1 12 ? -4.250 -2.458 -0.742 1.00 0.00 12 ILE A N 17
ATOM 4788 C CA . ILE A 1 12 ? -2.847 -2.970 -0.682 1.00 0.00 12 ILE A CA 17
ATOM 4789 C C . ILE A 1 12 ? -2.767 -3.972 0.488 1.00 0.00 12 ILE A C 17
ATOM 4790 O O . ILE A 1 12 ? -1.935 -4.857 0.496 1.00 0.00 12 ILE A O 17
ATOM 4806 N N . ARG A 1 13 ? -3.651 -3.787 1.441 1.00 0.00 13 ARG A N 17
ATOM 4807 C CA . ARG A 1 13 ? -3.710 -4.675 2.645 1.00 0.00 13 ARG A CA 17
ATOM 4808 C C . ARG A 1 13 ? -4.071 -6.102 2.215 1.00 0.00 13 ARG A C 17
ATOM 4809 O O . ARG A 1 13 ? -3.523 -7.058 2.729 1.00 0.00 13 ARG A O 17
ATOM 4847 N N . LYS A 1 15 ? -3.297 -7.467 -0.379 1.00 0.00 15 LYS A N 17
ATOM 4848 C CA . LYS A 1 15 ? -2.104 -8.044 -1.0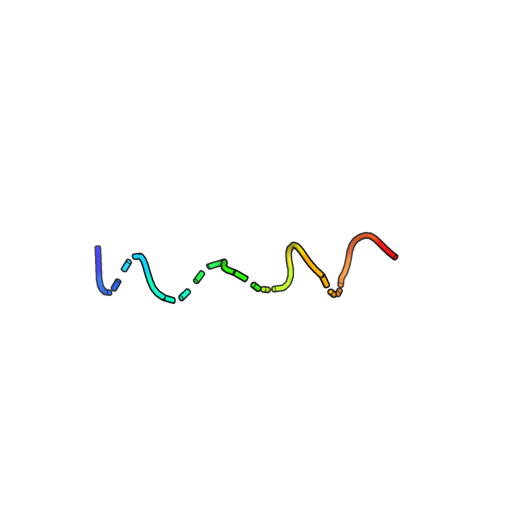69 1.00 0.00 15 LYS A CA 17
ATOM 4849 C C . LYS A 1 15 ? -1.031 -8.296 -0.001 1.00 0.00 15 LYS A C 17
ATOM 4850 O O . LYS A 1 15 ? -0.847 -9.419 0.427 1.00 0.00 15 LYS A O 17
ATOM 4869 N N . SER A 1 16 ? -0.364 -7.23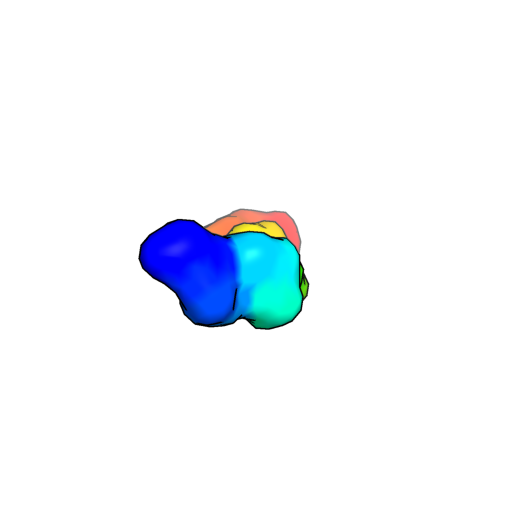6 0.389 1.00 0.00 16 SER A N 17
ATOM 4870 C CA . SER A 1 16 ? 0.718 -7.297 1.422 1.00 0.00 16 SER A CA 17
ATOM 4871 C C . SER A 1 16 ? 1.711 -8.431 1.107 1.00 0.00 16 SER A C 17
ATOM 4872 O O . SER A 1 16 ? 1.912 -9.337 1.891 1.00 0.00 16 SER A O 17
ATOM 4880 N N . ASN A 1 17 ? 2.295 -8.319 -0.062 1.00 0.00 17 ASN A N 17
ATOM 4881 C CA . ASN A 1 17 ? 3.296 -9.321 -0.560 1.00 0.00 17 ASN A CA 17
ATOM 4882 C C . ASN A 1 17 ? 2.673 -10.727 -0.646 1.00 0.00 17 ASN A C 17
ATOM 4883 O O . ASN A 1 17 ? 3.339 -11.738 -0.534 1.00 0.00 17 ASN A O 17
#

InterPro domains:
  IPR005918 Conantokin, conserved site [PS60025] (81-94)

Sequence (12 aa):
GELQNQLIRKSNGELQNQLIRKSNGELQNQLIRKSNGELQNQLIRKSNGELQNQLIRKSNGELQNQLIRKSNGELQNQLIRKSNGELQNQLIRKSNGELQNQLIRKSNGELQNQLIRKSNGELQNQLIRKSNGELQNQLIRKSNGELQNQLIRKSNGELQNQLIRKSNGELQNQLIRKSNGELQNQLIRKSNGELQNQLIRKSN

Organism: Conus geographus (NCBI:txid6491)

Radius of gyration: 7.57 Å; Cα contacts (8 Å, |Δi|>4): 2; chains: 1; bounding box: 4×22×7 Å

GO terms:
  GO:0005576 extra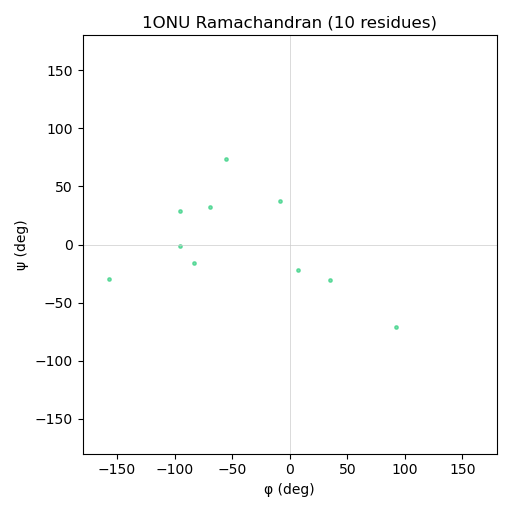cellular region (C, EXP)

Foldseek 3Di:
DPPCVVCVCVVD